Protein AF-A0A955SEJ4-F1 (afdb_monomer)

Mean predicted aligned error: 10.89 Å

Radius of gyration: 23.36 Å; Cα contacts (8 Å, |Δi|>4): 113; chains: 1; bounding box: 86×44×50 Å

Secondary structure (DSSP, 8-state):
-------------S-TTHHHHHHHHHHHHHHHHHHHHHHHHHTTSPPPP--PPPPSSPP----GGGTT------SSEEEETTTTEEEETTEEHHHHHHH--HHHHHHHHHHSSPPPHHHHHHHHHHHHHHSSPPHHHHHHHHTS-TTSS-HHHHHHHHHHHHHHH-TTTT--SHHHHHHHHHHHHHH-

Solvent-accessible surface area (backbone atoms only — not comparable to full-atom values): 11799 Å² total; per-residue (Å²): 140,89,88,81,89,89,90,85,80,88,81,83,70,95,61,77,68,64,62,56,50,56,51,51,53,54,51,46,52,53,51,52,55,50,49,56,52,36,44,71,75,25,76,88,64,83,83,81,69,84,79,69,86,84,72,83,84,75,92,64,71,67,50,82,93,55,38,67,51,86,86,77,90,74,78,55,57,50,76,37,80,80,47,63,44,47,28,47,65,86,40,49,52,67,57,44,64,73,76,46,52,71,68,48,51,52,44,25,66,77,71,66,43,79,64,52,73,69,56,44,53,54,49,50,53,52,33,62,65,39,40,61,74,50,73,67,58,48,52,59,48,64,71,46,80,63,89,76,64,57,69,68,59,43,50,53,51,41,54,52,53,53,50,73,69,41,91,57,69,87,46,85,48,71,68,46,47,53,49,51,52,48,40,49,68,30,58,108

pLDDT: mean 80.85, std 18.74, range [22.7, 96.31]

Nearest PDB structures (foldseek):
  1a59-assembly1_A-2  TM=9.269E-01  e=4.067E-07  Antarctic bacterium DS2-3R
  8bp7-assembly1_B  TM=9.078E-01  e=4.067E-07  Synechococcus elongatus PCC 7942 = FACHB-805
  8bp7-assembly1_A  TM=8.861E-01  e=9.081E-07  Synechococcus elongatus PCC 7942 = F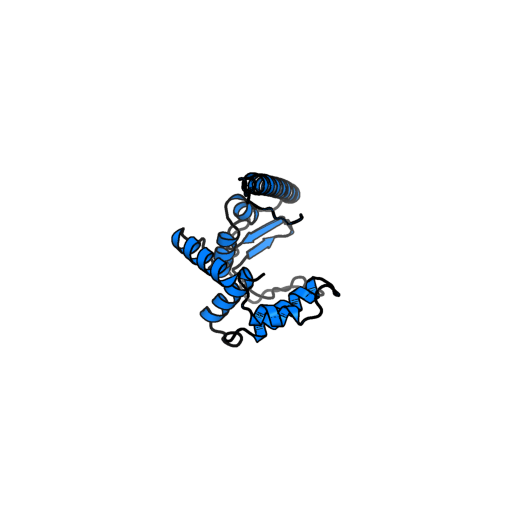ACHB-805
  8bp7-assembly1_F  TM=9.007E-01  e=1.281E-06  Synechococcus elongatus PCC 7942 = FACHB-805
  4tvm-assembly1_A-2  TM=8.548E-01  e=7.166E-06  Mycobacterium tuberculosis H37Rv

Sequence (188 aa):
MRCKLPSSSFECHFISEWEGQAMTDQIKELIKAAKERAVKETDSEPEPALTSAVDWPVDCKVGLGLEGAVACETTIGYVNGSKGWLIYRGLDCFELSEFSTFEETSYLLIFGKLPTQKELDEFKAKLAKYRVLTQEEWDAVNALPLGKGHPMSDLRSAVSVLGLLDPTSEDTSVEAETEVAIKLIAKL

Foldseek 3Di:
DDDDDDDDDDDPDDDPPPVVVVVLVVVLVVLVVVLVVLQVQQVPDDDDDPDDDDDPDDDFDADPPRVGHDDDDDQQWDDDPSRRFIGGLNHTPSCCSVPHDPLQSVCCRLVVDGDDPVRSVVLVVLLVVLQDDDPVLVVQLVVDPPPPDDNVVSVVVSVVSVLVVDPLNPPPDSVSVSSVVSSVVSND

Structure (mmCIF, N/CA/C/O backbone):
data_AF-A0A955SEJ4-F1
#
_entry.id   AF-A0A955SEJ4-F1
#
loop_
_atom_site.group_PDB
_atom_site.id
_atom_site.type_symbol
_atom_site.label_atom_id
_atom_site.label_alt_id
_atom_site.label_comp_id
_atom_site.label_asym_id
_atom_site.label_entity_id
_atom_site.label_seq_id
_atom_site.pdbx_PDB_ins_code
_atom_site.Cartn_x
_atom_site.Cartn_y
_atom_site.Cartn_z
_atom_site.occupancy
_atom_site.B_iso_or_equiv
_atom_site.auth_seq_id
_atom_site.auth_comp_id
_atom_site.auth_asym_id
_atom_site.auth_atom_id
_atom_site.pdbx_PDB_model_num
ATOM 1 N N . MET A 1 1 ? -55.471 29.764 18.004 1.00 33.22 1 MET A N 1
ATOM 2 C CA . MET A 1 1 ? -54.653 28.772 18.736 1.00 33.22 1 MET A CA 1
ATOM 3 C C . MET A 1 1 ? -53.558 28.260 17.808 1.00 33.22 1 MET A C 1
ATOM 5 O O . MET A 1 1 ? -53.846 27.968 16.658 1.00 33.22 1 MET A O 1
ATOM 9 N N . ARG A 1 2 ? -52.311 28.269 18.292 1.00 31.61 2 ARG A N 1
ATOM 10 C CA . ARG A 1 2 ? -51.076 27.760 17.663 1.00 31.61 2 ARG A CA 1
ATOM 11 C C . ARG A 1 2 ? -50.942 26.245 17.859 1.00 31.61 2 ARG A C 1
ATOM 13 O O . ARG A 1 2 ? -51.337 25.779 18.921 1.00 31.61 2 ARG A O 1
ATOM 20 N N . CYS A 1 3 ? -50.254 25.580 16.920 1.00 22.70 3 CYS A N 1
ATOM 21 C CA . CYS A 1 3 ? -49.089 24.663 17.075 1.00 22.70 3 CYS A CA 1
ATOM 22 C C . CYS A 1 3 ? -49.045 23.666 15.895 1.00 22.70 3 CYS A C 1
ATOM 24 O O . CYS A 1 3 ? -50.110 23.251 15.466 1.00 22.70 3 CYS A O 1
ATOM 26 N N . LYS A 1 4 ? -47.932 23.117 15.381 1.00 29.61 4 LYS A N 1
ATOM 27 C CA . LYS A 1 4 ? -46.504 23.454 15.140 1.00 29.61 4 LYS A CA 1
ATOM 28 C C . LYS A 1 4 ? -45.938 22.222 14.351 1.00 29.61 4 LYS A C 1
ATOM 30 O O . LYS A 1 4 ? -46.411 21.120 14.589 1.00 29.61 4 LYS A O 1
ATOM 35 N N . LEU A 1 5 ? -45.003 22.459 13.418 1.00 33.56 5 LEU A N 1
ATOM 36 C CA . LEU A 1 5 ? -44.268 21.610 12.418 1.00 33.56 5 LEU A CA 1
ATOM 37 C C . LEU A 1 5 ? -43.568 20.306 12.952 1.00 33.56 5 LEU A C 1
ATOM 39 O O . LEU A 1 5 ? -43.582 20.174 14.175 1.00 33.56 5 LEU A O 1
ATOM 43 N N . PRO A 1 6 ? -42.879 19.409 12.158 1.00 37.81 6 PRO A N 1
ATOM 44 C CA . PRO A 1 6 ? -42.184 19.664 10.870 1.00 37.81 6 PRO A CA 1
ATOM 45 C C . PRO A 1 6 ? -42.058 18.550 9.782 1.00 37.81 6 PRO A C 1
ATOM 47 O O . PRO A 1 6 ? -42.467 17.404 9.916 1.00 37.81 6 PRO A O 1
ATOM 50 N N . SER A 1 7 ? -41.429 19.000 8.691 1.00 41.78 7 SER A N 1
ATOM 51 C CA . SER A 1 7 ? -40.909 18.390 7.461 1.00 41.78 7 SER A CA 1
ATOM 52 C C . SER A 1 7 ? -39.855 17.278 7.600 1.00 41.78 7 SER A C 1
ATOM 54 O O . SER A 1 7 ? -38.877 17.451 8.325 1.00 41.78 7 SER A O 1
ATOM 56 N N . SER A 1 8 ? -39.970 16.222 6.789 1.00 30.91 8 SER A N 1
ATOM 57 C CA . SER A 1 8 ? -38.937 15.706 5.859 1.00 30.91 8 SER A CA 1
ATOM 58 C C . SER A 1 8 ? -39.320 14.293 5.400 1.00 30.91 8 SER A C 1
ATOM 60 O O . SER A 1 8 ? -39.512 13.385 6.203 1.00 30.91 8 SER A O 1
ATOM 62 N N . SER A 1 9 ? -39.462 14.102 4.092 1.00 29.47 9 SER A N 1
ATOM 63 C CA . SER A 1 9 ? -39.593 12.783 3.474 1.00 29.47 9 SER A CA 1
ATOM 64 C C . SER A 1 9 ? -38.591 12.755 2.338 1.00 29.47 9 SER A C 1
ATOM 66 O O . SER A 1 9 ? -38.741 13.453 1.344 1.00 29.47 9 SER A O 1
ATOM 68 N N . PHE A 1 10 ? -37.517 12.030 2.611 1.00 28.36 10 PHE A N 1
ATOM 69 C CA . PHE A 1 10 ? -36.363 11.756 1.779 1.00 28.36 10 PHE A CA 1
ATOM 70 C C . PHE A 1 10 ? -36.729 11.470 0.316 1.00 28.36 10 PHE A C 1
ATOM 72 O O 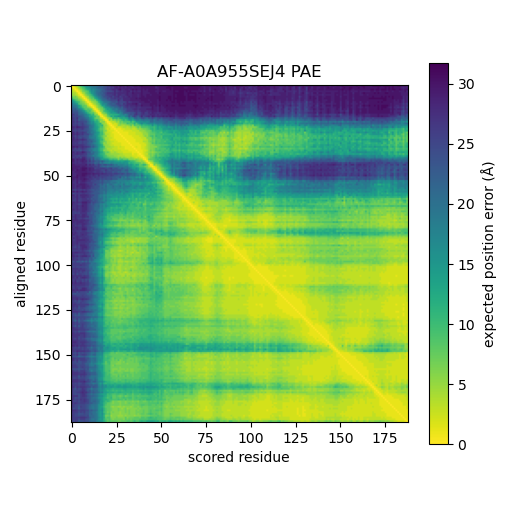. PHE A 1 10 ? -37.199 10.385 -0.015 1.00 28.36 10 PHE A O 1
ATOM 79 N N . GLU A 1 11 ? -36.414 12.413 -0.567 1.00 26.25 11 GLU A N 1
ATOM 80 C CA . GLU A 1 11 ? -36.092 12.115 -1.958 1.00 26.25 11 GLU A CA 1
ATOM 81 C C . GLU A 1 11 ? -34.578 11.874 -2.047 1.00 26.25 11 GLU A C 1
ATOM 83 O O . GLU A 1 11 ? -33.804 12.799 -2.261 1.00 26.25 11 GLU A O 1
ATOM 88 N N . CYS A 1 12 ? -34.135 10.624 -1.879 1.00 23.44 12 CYS A N 1
ATOM 89 C CA . CYS A 1 12 ? -32.851 10.184 -2.435 1.00 23.44 12 CYS A CA 1
ATOM 90 C C . CYS A 1 12 ? -33.115 9.680 -3.858 1.00 23.44 12 CYS A C 1
ATOM 92 O O . CYS A 1 12 ? -33.244 8.484 -4.109 1.00 23.44 12 CYS A O 1
ATOM 94 N N . HIS A 1 13 ? -33.269 10.623 -4.786 1.00 25.77 13 HIS A N 1
ATOM 95 C CA . HIS A 1 13 ? -33.232 10.357 -6.219 1.00 25.77 13 HIS A CA 1
ATOM 96 C C . HIS A 1 13 ? -31.776 10.077 -6.634 1.00 25.77 13 HIS A C 1
ATOM 98 O O . HIS A 1 13 ? -30.943 10.974 -6.611 1.00 25.77 13 HIS A O 1
ATOM 104 N N . PHE A 1 14 ? -31.465 8.821 -6.960 1.00 33.94 14 PHE A N 1
ATOM 105 C CA . PHE A 1 14 ? -30.969 8.399 -8.283 1.00 33.94 14 PHE A CA 1
ATOM 106 C C . PHE A 1 14 ? -30.059 9.376 -9.084 1.00 33.94 14 PHE A C 1
ATOM 108 O O . PHE A 1 14 ? -30.277 9.573 -10.276 1.00 33.94 14 PHE A O 1
ATOM 115 N N . ILE A 1 15 ? -29.043 10.000 -8.467 1.00 32.16 15 ILE A N 1
ATOM 116 C CA . ILE A 1 15 ? -28.099 10.921 -9.153 1.00 32.16 15 ILE A CA 1
ATOM 117 C C . ILE A 1 15 ? -26.610 10.524 -8.976 1.00 32.16 15 ILE A C 1
ATOM 119 O O . ILE A 1 15 ? -25.740 11.101 -9.615 1.00 32.16 15 ILE A O 1
ATOM 123 N N . SER A 1 16 ? -26.259 9.486 -8.209 1.00 39.50 16 SER A N 1
ATOM 124 C CA . SER A 1 16 ? -24.846 9.224 -7.854 1.00 39.50 16 SER A CA 1
ATOM 125 C C . SER A 1 16 ? -24.030 8.325 -8.802 1.00 39.50 16 SER A C 1
ATOM 127 O O . SER A 1 16 ? -22.834 8.173 -8.577 1.00 39.50 16 SER A O 1
ATOM 129 N N . GLU A 1 17 ? -24.611 7.720 -9.844 1.00 42.16 17 GLU A N 1
ATOM 130 C CA . GLU A 1 17 ? -23.855 6.834 -10.761 1.00 42.16 17 GLU A CA 1
ATOM 131 C C . GLU A 1 17 ? -23.271 7.563 -11.987 1.00 42.16 17 GLU A C 1
ATOM 133 O O . GLU A 1 17 ? -22.246 7.147 -12.521 1.00 42.16 17 GLU A O 1
ATOM 138 N N . TRP A 1 18 ? -23.860 8.686 -12.413 1.00 38.19 18 TRP A N 1
ATOM 139 C CA . TRP A 1 18 ? -23.449 9.380 -13.645 1.00 38.19 18 TRP A CA 1
ATOM 140 C C . TRP A 1 18 ? -22.266 10.343 -13.451 1.00 38.19 18 TRP A C 1
ATOM 142 O O . TRP A 1 18 ? -21.450 10.490 -14.359 1.00 38.19 18 TRP A O 1
ATOM 152 N N . GLU A 1 19 ? -22.116 10.955 -12.271 1.00 52.34 19 GLU A N 1
ATOM 153 C CA . GLU A 1 19 ? -20.968 11.830 -11.967 1.00 52.34 19 GLU A CA 1
ATOM 154 C C . GLU A 1 19 ? -19.676 11.027 -11.739 1.00 52.34 19 GLU A C 1
ATOM 156 O O . GLU A 1 19 ? -18.601 11.446 -12.170 1.00 52.34 19 GLU A O 1
ATOM 161 N N . GLY A 1 20 ? -19.779 9.833 -11.141 1.00 57.50 20 GLY A N 1
ATOM 162 C CA . GLY A 1 20 ? -18.636 8.947 -10.902 1.00 57.50 20 GLY A CA 1
ATOM 163 C C . GLY A 1 20 ? -18.066 8.337 -12.183 1.00 57.50 20 GLY A C 1
ATOM 164 O O . GLY A 1 20 ? -16.847 8.294 -12.357 1.00 57.50 20 GLY A O 1
ATOM 165 N N . GLN A 1 21 ? -18.929 7.921 -13.114 1.00 62.34 21 GLN A N 1
ATOM 166 C CA . GLN A 1 21 ? -18.493 7.329 -14.380 1.00 62.34 21 GLN A CA 1
ATOM 167 C C . GLN A 1 21 ? -17.827 8.373 -15.291 1.00 62.34 21 GLN A C 1
ATOM 169 O O . GLN A 1 21 ? -16.711 8.157 -15.754 1.00 62.34 21 GLN A O 1
ATOM 174 N N . ALA A 1 22 ? -18.445 9.550 -15.454 1.00 70.06 22 ALA A N 1
ATOM 175 C CA . ALA A 1 22 ? -17.898 10.624 -16.284 1.00 70.06 22 ALA A CA 1
ATOM 176 C C . ALA A 1 22 ? -16.549 11.156 -15.762 1.00 70.06 22 ALA A C 1
ATOM 178 O O . ALA A 1 22 ? -15.654 11.460 -16.551 1.00 70.06 22 ALA A O 1
ATOM 179 N N . MET A 1 23 ? -16.376 11.241 -14.438 1.00 76.12 23 MET A N 1
ATOM 180 C CA . MET A 1 23 ? -15.102 11.623 -13.823 1.00 76.12 23 MET A CA 1
ATOM 181 C C . MET A 1 23 ? -14.026 10.545 -14.022 1.00 76.12 23 MET A C 1
ATOM 183 O O . MET A 1 23 ? -12.873 10.870 -14.302 1.00 76.12 23 MET A O 1
ATOM 187 N N . THR A 1 24 ? -14.397 9.266 -13.930 1.00 79.06 24 THR A N 1
ATOM 188 C CA . THR A 1 24 ? -13.474 8.147 -14.178 1.00 79.06 24 THR A CA 1
ATOM 189 C C . THR A 1 24 ? -12.997 8.140 -15.631 1.00 79.06 24 THR A C 1
ATOM 191 O O . THR A 1 24 ? -11.804 7.980 -15.885 1.00 79.06 24 THR A O 1
ATOM 194 N N . ASP A 1 25 ? -13.895 8.399 -16.581 1.00 81.38 25 ASP A N 1
ATOM 195 C CA . ASP A 1 25 ? -13.563 8.468 -18.007 1.00 81.38 25 ASP A CA 1
ATOM 196 C C . ASP A 1 25 ? -12.626 9.651 -18.316 1.00 81.38 25 ASP A C 1
ATOM 198 O O . ASP A 1 25 ? -11.644 9.500 -19.042 1.00 81.38 25 ASP A O 1
ATOM 202 N N . GLN A 1 26 ? -12.855 10.816 -17.695 1.00 84.38 26 GLN A N 1
ATOM 203 C CA . GLN A 1 26 ? -11.950 11.970 -17.803 1.00 84.38 26 GLN A CA 1
ATOM 204 C C . GLN A 1 26 ? -10.546 11.669 -17.265 1.00 84.38 26 GLN A C 1
ATOM 206 O O . GLN A 1 26 ? -9.552 12.069 -17.871 1.00 84.38 26 GLN A O 1
ATOM 211 N N . ILE A 1 27 ? -10.451 10.957 -16.139 1.00 84.12 27 ILE A N 1
ATOM 212 C CA . ILE A 1 27 ? -9.166 10.545 -15.563 1.00 84.12 27 ILE A CA 1
ATOM 213 C C . ILE A 1 27 ? -8.444 9.586 -16.515 1.00 84.12 27 ILE A C 1
ATOM 215 O O . ILE A 1 27 ? -7.254 9.771 -16.767 1.00 84.12 27 ILE A O 1
ATOM 219 N N . LYS A 1 28 ? -9.151 8.614 -17.101 1.00 83.88 28 LYS A N 1
ATOM 220 C CA . LYS A 1 28 ? -8.562 7.671 -18.064 1.00 83.88 28 LYS A CA 1
ATOM 221 C C . LYS A 1 28 ? -8.015 8.373 -19.306 1.00 83.88 28 LYS A C 1
ATOM 223 O O . LYS A 1 28 ? -6.892 8.088 -19.716 1.00 83.88 28 LYS A O 1
ATOM 228 N N . GLU A 1 29 ? -8.743 9.341 -19.857 1.00 87.00 29 GLU A N 1
ATOM 229 C CA . GLU A 1 29 ? -8.265 10.129 -21.001 1.00 87.00 29 GLU A CA 1
ATOM 230 C C . GLU A 1 29 ? -7.021 10.965 -20.660 1.00 87.00 29 GLU A C 1
ATOM 232 O O . GLU A 1 29 ? -6.073 11.026 -21.446 1.00 87.00 29 GLU A O 1
ATOM 237 N N . LEU A 1 30 ? -6.965 11.558 -19.463 1.00 87.62 30 LEU A N 1
ATOM 238 C CA . LEU A 1 30 ? -5.767 12.266 -18.996 1.00 87.62 30 LEU A CA 1
ATOM 239 C C . LEU A 1 30 ? -4.564 11.329 -18.860 1.00 87.62 30 LEU A C 1
ATOM 241 O O . LEU A 1 30 ? -3.452 11.694 -19.246 1.00 87.62 30 LEU A O 1
ATOM 245 N N . ILE A 1 31 ? -4.781 10.122 -18.338 1.00 85.19 31 ILE A N 1
ATOM 246 C CA . ILE A 1 31 ? -3.729 9.116 -18.188 1.00 85.19 31 ILE A CA 1
ATOM 247 C C . ILE A 1 31 ? -3.221 8.658 -19.559 1.00 85.19 31 ILE A C 1
ATOM 249 O O . ILE A 1 31 ? -2.011 8.583 -19.774 1.00 85.19 31 ILE A O 1
ATOM 253 N N . LYS A 1 32 ? -4.121 8.437 -20.520 1.00 84.38 32 LYS A N 1
ATOM 254 C CA . LYS A 1 32 ? -3.760 8.093 -21.898 1.00 84.38 32 LYS A CA 1
ATOM 255 C C . LYS A 1 32 ? -2.943 9.198 -22.569 1.00 84.38 32 LYS A C 1
ATOM 257 O O . LYS A 1 32 ? -1.895 8.920 -23.149 1.00 84.38 32 LYS A O 1
ATOM 262 N N . ALA A 1 33 ? -3.357 10.457 -22.429 1.00 86.38 33 ALA A N 1
ATOM 263 C CA . ALA A 1 33 ? -2.603 11.597 -22.947 1.00 86.38 33 ALA A CA 1
ATOM 264 C C . ALA A 1 33 ? -1.209 11.718 -22.299 1.00 86.38 33 ALA A C 1
ATOM 266 O O . ALA A 1 33 ? -0.229 12.046 -22.975 1.00 86.38 33 ALA A O 1
ATOM 267 N N . ALA A 1 34 ? -1.098 11.425 -20.999 1.00 83.88 34 ALA A N 1
ATOM 268 C CA . ALA A 1 34 ? 0.181 11.379 -20.297 1.00 83.88 34 ALA A CA 1
ATOM 269 C C . ALA A 1 34 ? 1.080 10.242 -20.814 1.00 83.88 34 ALA A C 1
ATOM 271 O O . ALA A 1 34 ? 2.266 10.482 -21.049 1.00 83.88 34 ALA A O 1
ATOM 272 N N . LYS A 1 35 ? 0.516 9.052 -21.073 1.00 81.62 35 LYS A N 1
ATOM 273 C CA . LYS A 1 35 ? 1.228 7.923 -21.693 1.00 81.62 35 LYS A CA 1
ATOM 274 C C . LYS A 1 35 ? 1.801 8.308 -23.052 1.00 81.62 35 LYS A C 1
ATOM 276 O O . LYS A 1 35 ? 2.983 8.107 -23.306 1.00 81.62 35 LYS A O 1
ATOM 281 N N . GLU A 1 36 ? 0.983 8.903 -23.917 1.00 82.81 36 GLU A N 1
ATOM 282 C CA . GLU A 1 36 ? 1.410 9.311 -25.260 1.00 82.81 36 GLU A CA 1
ATOM 283 C C . GLU A 1 36 ? 2.535 10.351 -25.231 1.00 82.81 36 GLU A C 1
ATOM 285 O O . GLU A 1 36 ? 3.432 10.310 -26.074 1.00 82.81 36 GLU A O 1
ATOM 290 N N . ARG A 1 37 ? 2.505 11.286 -24.272 1.00 84.12 37 ARG A N 1
ATOM 291 C CA . ARG A 1 37 ? 3.608 12.234 -24.064 1.00 84.12 37 ARG A CA 1
ATOM 292 C C . ARG A 1 37 ? 4.877 11.505 -23.620 1.00 84.12 37 ARG A C 1
ATOM 294 O O . ARG A 1 37 ? 5.920 11.736 -24.220 1.00 84.12 37 ARG A O 1
ATOM 301 N N . ALA A 1 38 ? 4.772 10.624 -22.625 1.00 76.81 38 ALA A N 1
ATOM 302 C CA . ALA A 1 38 ? 5.912 9.878 -22.103 1.00 76.81 38 ALA A CA 1
ATOM 303 C C . ALA A 1 38 ? 6.583 9.029 -23.192 1.00 76.81 38 ALA A C 1
ATOM 305 O O . ALA A 1 38 ? 7.792 9.091 -23.338 1.00 76.81 38 ALA A O 1
ATOM 306 N N . VAL A 1 39 ? 5.813 8.313 -24.018 1.00 73.62 39 VAL A N 1
ATOM 307 C CA . VAL A 1 39 ? 6.366 7.488 -25.111 1.00 73.62 39 VAL A CA 1
ATOM 308 C C . VAL A 1 39 ? 7.052 8.343 -26.183 1.00 73.62 39 VAL A C 1
ATOM 310 O O . VAL A 1 39 ? 8.149 8.017 -26.627 1.00 73.62 39 VAL A O 1
ATOM 313 N N . LYS A 1 40 ? 6.456 9.481 -26.573 1.00 77.88 40 LYS A N 1
ATOM 314 C CA . LYS A 1 40 ? 7.064 10.395 -27.561 1.00 77.88 40 LYS A CA 1
ATOM 315 C C . LYS A 1 40 ? 8.418 10.940 -27.119 1.00 77.88 40 LYS A C 1
ATOM 317 O O . LYS A 1 40 ? 9.262 11.224 -27.964 1.00 77.88 40 LYS A O 1
ATOM 322 N N . GLU A 1 41 ? 8.603 11.133 -25.820 1.00 79.25 41 GLU A N 1
ATOM 323 C CA . GLU A 1 41 ? 9.854 11.640 -25.259 1.00 79.25 41 GLU A CA 1
ATOM 324 C C . GLU A 1 41 ? 10.951 10.560 -25.214 1.00 79.25 41 GLU A C 1
ATOM 326 O O . GLU A 1 41 ? 12.121 10.908 -25.069 1.00 79.25 41 GLU A O 1
ATOM 331 N N . THR A 1 42 ? 10.606 9.274 -25.375 1.00 69.25 42 THR A N 1
ATOM 332 C CA . THR A 1 42 ? 11.487 8.161 -24.981 1.00 69.25 42 THR A CA 1
ATOM 333 C C . THR A 1 42 ? 11.668 7.031 -26.004 1.00 69.25 42 THR A C 1
ATOM 335 O O . THR A 1 42 ? 12.419 6.082 -25.760 1.00 69.25 42 THR A O 1
ATOM 338 N N . ASP A 1 43 ? 11.061 7.167 -27.184 1.00 62.50 43 ASP A N 1
ATOM 339 C CA . ASP A 1 43 ? 10.996 6.184 -28.284 1.00 62.50 43 ASP A CA 1
ATOM 340 C C . ASP A 1 43 ? 12.363 5.697 -28.835 1.00 62.50 43 ASP A C 1
ATOM 342 O O . ASP A 1 43 ? 12.431 4.754 -29.622 1.00 62.50 43 ASP A O 1
ATOM 346 N N . SER A 1 44 ? 13.481 6.325 -28.456 1.00 62.56 44 SER A N 1
ATOM 347 C CA . SER A 1 44 ? 14.818 6.030 -28.997 1.00 62.56 44 SER A CA 1
ATOM 348 C C . SER A 1 44 ? 15.601 4.920 -28.279 1.00 62.56 44 SER A C 1
ATOM 350 O O . SER A 1 44 ? 16.699 4.583 -28.722 1.00 62.56 44 SER A O 1
ATOM 352 N N . GLU A 1 45 ? 15.098 4.357 -27.179 1.00 56.53 45 GLU A N 1
ATOM 353 C CA . GLU A 1 45 ? 15.839 3.383 -26.358 1.00 56.53 45 GLU A CA 1
ATOM 354 C C . GLU A 1 45 ? 15.254 1.946 -26.432 1.00 56.53 45 GLU A C 1
ATOM 356 O O . GLU A 1 45 ? 14.037 1.775 -26.508 1.00 56.53 45 GLU A O 1
ATOM 361 N N . PRO A 1 46 ? 16.078 0.876 -26.366 1.00 57.75 46 PRO A N 1
ATOM 362 C CA . PRO A 1 46 ? 15.669 -0.515 -26.642 1.00 57.75 46 PRO A CA 1
ATOM 363 C C . PRO A 1 46 ? 14.796 -1.161 -25.551 1.00 57.75 46 PRO A C 1
ATOM 365 O O . PRO A 1 46 ? 14.983 -0.889 -24.365 1.00 57.75 46 PRO A O 1
ATOM 368 N N . GLU A 1 47 ? 13.834 -2.010 -25.940 1.00 56.03 47 GLU A N 1
ATOM 369 C CA . GLU A 1 47 ? 12.884 -2.701 -2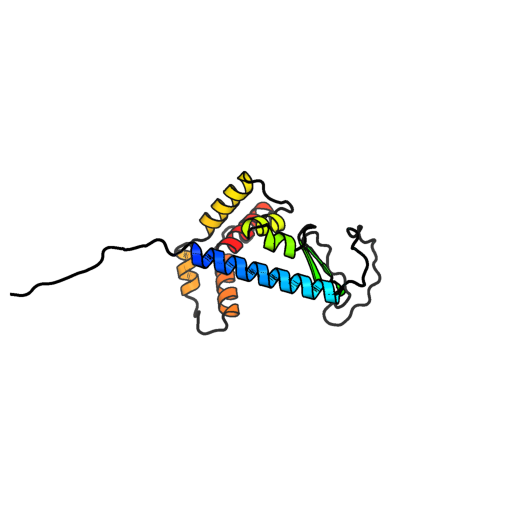5.044 1.00 56.03 47 GLU A CA 1
ATOM 370 C C . GLU A 1 47 ? 13.557 -3.443 -23.875 1.00 56.03 47 GLU A C 1
ATOM 372 O O . GLU A 1 47 ? 14.659 -3.977 -24.025 1.00 56.03 47 GLU A O 1
ATOM 377 N N . PRO A 1 48 ? 12.922 -3.475 -22.690 1.00 57.25 48 PRO A N 1
ATOM 378 C CA . PRO A 1 48 ? 13.547 -4.017 -21.506 1.00 57.25 48 PRO A CA 1
ATOM 379 C C . PRO A 1 48 ? 13.450 -5.542 -21.566 1.00 57.25 48 PRO A C 1
ATOM 381 O O . PRO A 1 48 ? 12.363 -6.118 -21.606 1.00 57.25 48 PRO A O 1
ATOM 384 N N . ALA A 1 49 ? 14.587 -6.225 -21.511 1.00 52.62 49 ALA A N 1
ATOM 385 C CA . ALA A 1 49 ? 14.568 -7.605 -21.055 1.00 52.62 49 ALA A CA 1
ATOM 386 C C . ALA A 1 49 ? 14.182 -7.607 -19.566 1.00 52.62 49 ALA A C 1
ATOM 388 O O . ALA A 1 49 ? 14.624 -6.733 -18.817 1.00 52.62 49 ALA A O 1
ATOM 389 N N . LEU A 1 50 ? 13.391 -8.592 -19.127 1.00 53.44 50 LEU A N 1
ATOM 390 C CA . LEU A 1 50 ? 13.280 -8.926 -17.705 1.00 53.44 50 LEU A CA 1
ATOM 391 C C . LEU A 1 50 ? 14.705 -9.024 -17.150 1.00 53.44 50 LEU A C 1
ATOM 393 O O . LEU A 1 50 ? 15.490 -9.853 -17.614 1.00 53.44 50 LEU A O 1
ATOM 397 N N . THR A 1 51 ? 15.058 -8.120 -16.236 1.00 55.41 51 THR A N 1
ATOM 398 C CA . THR A 1 51 ? 16.417 -8.014 -15.707 1.00 55.41 51 THR A CA 1
ATOM 399 C C . THR A 1 51 ? 16.784 -9.341 -15.061 1.00 55.41 51 THR A C 1
ATOM 401 O O . THR A 1 51 ? 16.144 -9.769 -14.100 1.00 55.41 51 THR A O 1
ATOM 404 N N . SER A 1 52 ? 17.788 -10.012 -15.622 1.00 58.91 52 SER A N 1
ATOM 405 C CA . SER A 1 52 ? 18.408 -11.177 -15.002 1.00 58.91 52 SER A CA 1
ATOM 406 C C . SER A 1 52 ? 18.912 -10.821 -13.604 1.00 58.91 52 SER A C 1
ATOM 408 O O . SER A 1 52 ? 19.171 -9.650 -13.318 1.00 58.91 52 SER A O 1
ATOM 410 N N . ALA A 1 53 ? 19.083 -11.833 -12.751 1.00 65.00 53 ALA A N 1
ATOM 411 C CA . ALA A 1 53 ? 19.704 -11.655 -11.443 1.00 65.00 53 ALA A CA 1
ATOM 412 C C . ALA A 1 53 ? 21.030 -10.885 -11.579 1.00 65.00 53 ALA A C 1
ATOM 414 O O . ALA A 1 53 ? 21.825 -11.157 -12.483 1.00 65.00 53 ALA A O 1
ATOM 415 N N . VAL A 1 54 ? 21.223 -9.898 -10.707 1.00 68.94 54 VAL A N 1
ATOM 416 C CA . VAL A 1 54 ? 22.443 -9.094 -10.653 1.00 68.94 54 VAL A CA 1
ATOM 417 C C . VAL A 1 54 ? 23.558 -9.967 -10.077 1.00 68.94 54 VAL A C 1
ATOM 419 O O . VAL A 1 54 ? 23.376 -10.589 -9.033 1.00 68.94 54 VAL A O 1
ATOM 422 N N . ASP A 1 55 ? 24.698 -10.041 -10.767 1.00 73.44 55 ASP A N 1
ATOM 423 C CA . ASP A 1 55 ? 25.862 -10.781 -10.276 1.00 73.44 55 ASP A CA 1
ATOM 424 C C . ASP A 1 55 ? 26.692 -9.881 -9.352 1.00 73.44 55 ASP A C 1
ATOM 426 O O . ASP A 1 55 ? 27.068 -8.763 -9.718 1.00 73.44 55 ASP A O 1
ATOM 430 N N . TRP A 1 56 ? 26.935 -10.351 -8.131 1.00 74.12 56 TRP A N 1
ATOM 431 C CA . TRP A 1 56 ? 27.627 -9.591 -7.093 1.00 74.12 56 TRP A CA 1
ATOM 432 C C . TRP A 1 56 ? 29.110 -9.990 -7.049 1.00 74.12 56 TRP A C 1
ATOM 434 O O . TRP A 1 56 ? 29.413 -11.185 -7.041 1.00 74.12 56 TRP A O 1
ATOM 444 N N . PRO A 1 57 ? 30.059 -9.037 -6.935 1.00 81.00 57 PRO A N 1
ATOM 445 C CA . PRO A 1 57 ? 29.882 -7.618 -6.603 1.00 81.00 57 PRO A CA 1
ATOM 446 C C . PRO A 1 57 ? 29.656 -6.694 -7.815 1.00 81.00 57 PRO A C 1
ATOM 448 O O . PRO A 1 57 ? 30.318 -6.824 -8.841 1.00 81.00 57 PRO A O 1
ATOM 451 N N . VAL A 1 58 ? 28.786 -5.690 -7.647 1.00 76.94 58 VAL A N 1
ATOM 452 C CA . VAL A 1 58 ? 28.530 -4.641 -8.649 1.00 76.94 58 VAL A CA 1
ATOM 453 C C . VAL A 1 58 ? 29.443 -3.440 -8.402 1.00 76.94 58 VAL A C 1
ATOM 455 O O . VAL A 1 58 ? 29.467 -2.898 -7.296 1.00 76.94 58 VAL A O 1
ATOM 458 N N . ASP A 1 59 ? 30.160 -2.988 -9.431 1.00 80.19 59 ASP A N 1
ATOM 459 C CA . ASP A 1 59 ? 30.894 -1.720 -9.381 1.00 80.19 59 ASP A CA 1
ATOM 460 C C . ASP A 1 59 ? 29.924 -0.555 -9.633 1.00 80.19 59 ASP A C 1
ATOM 462 O O . ASP A 1 59 ? 29.313 -0.462 -10.699 1.00 80.19 59 ASP A O 1
ATOM 466 N N . CYS A 1 60 ? 29.738 0.321 -8.642 1.00 77.75 60 CYS A N 1
ATOM 467 C CA . CYS A 1 60 ? 28.866 1.489 -8.763 1.00 77.75 60 CYS A CA 1
ATOM 468 C C . CYS A 1 60 ? 29.527 2.747 -8.186 1.00 77.75 60 CYS A C 1
ATOM 470 O O . CYS A 1 60 ? 30.155 2.732 -7.125 1.00 77.75 60 CYS A O 1
ATOM 472 N N . LYS A 1 61 ? 29.380 3.870 -8.896 1.00 83.88 61 LYS A N 1
ATOM 473 C CA . LYS A 1 61 ? 29.863 5.177 -8.443 1.00 83.88 61 LYS A CA 1
ATOM 474 C C . LYS A 1 61 ? 28.755 5.870 -7.656 1.00 83.88 61 LYS A C 1
ATOM 476 O O . LYS A 1 61 ? 27.779 6.318 -8.247 1.00 83.88 61 LYS A O 1
ATOM 481 N N . VAL A 1 62 ? 28.935 5.980 -6.343 1.00 87.56 62 VAL A N 1
ATOM 482 C CA . VAL A 1 62 ? 27.929 6.553 -5.438 1.00 87.56 62 VAL A CA 1
ATOM 483 C C . VAL A 1 62 ? 28.105 8.068 -5.291 1.00 87.56 62 VAL A C 1
ATOM 485 O O . VAL A 1 62 ? 29.182 8.545 -4.926 1.00 87.56 62 VAL A O 1
ATOM 488 N N . GLY A 1 63 ? 27.043 8.821 -5.581 1.00 89.12 63 GLY A N 1
ATOM 489 C CA . GLY A 1 63 ? 26.925 10.266 -5.373 1.00 89.12 63 GLY A CA 1
ATOM 490 C C . GLY A 1 63 ? 26.253 10.645 -4.045 1.00 89.12 63 GLY A C 1
ATOM 491 O O . GLY A 1 63 ? 26.011 9.809 -3.171 1.00 89.12 63 GLY A O 1
ATOM 492 N N . LEU A 1 64 ? 25.946 11.935 -3.871 1.00 90.75 64 LEU A N 1
ATOM 493 C CA . LEU A 1 64 ? 25.233 12.429 -2.687 1.00 90.75 64 LEU A CA 1
ATOM 494 C C . LEU A 1 64 ? 23.802 11.871 -2.662 1.00 90.75 64 LEU A C 1
ATOM 496 O O . LEU A 1 64 ? 23.124 11.850 -3.681 1.00 90.75 64 LEU A O 1
ATOM 500 N N . GLY A 1 65 ? 23.331 11.428 -1.494 1.00 89.19 65 GLY A N 1
ATOM 501 C CA . GLY A 1 65 ? 21.965 10.907 -1.354 1.00 89.19 65 GLY A CA 1
ATOM 502 C C . GLY A 1 65 ? 21.729 9.532 -1.993 1.00 89.19 65 GLY A C 1
ATOM 503 O O . GLY A 1 65 ? 20.601 9.253 -2.378 1.00 89.19 65 GLY A O 1
ATOM 504 N N . LEU A 1 66 ? 22.763 8.682 -2.086 1.00 89.12 66 LEU A N 1
ATOM 505 C CA . LEU A 1 66 ? 22.709 7.342 -2.705 1.00 89.12 66 LEU A CA 1
ATOM 506 C C . LEU A 1 66 ? 22.468 7.353 -4.223 1.00 89.12 66 LEU A C 1
ATOM 508 O O . LEU A 1 66 ? 22.063 6.343 -4.797 1.00 89.12 66 LEU A O 1
ATOM 512 N N . GLU A 1 67 ? 22.763 8.464 -4.897 1.00 85.19 67 GLU A N 1
ATOM 513 C CA . GLU A 1 67 ? 22.719 8.525 -6.357 1.00 85.19 67 GLU A CA 1
ATOM 514 C C . GLU A 1 67 ? 23.653 7.464 -6.966 1.00 85.19 67 GLU A C 1
ATOM 516 O O . GLU A 1 67 ? 24.841 7.416 -6.648 1.00 85.19 67 GLU A O 1
ATOM 521 N N . GLY A 1 68 ? 23.109 6.584 -7.809 1.00 80.75 68 GLY A N 1
ATOM 522 C CA . GLY A 1 68 ? 23.855 5.494 -8.445 1.00 80.75 68 GLY A CA 1
ATOM 523 C C . GLY A 1 68 ? 24.139 4.275 -7.557 1.00 80.75 68 GLY A C 1
ATOM 524 O O . GLY A 1 68 ? 24.705 3.304 -8.055 1.00 80.75 68 GLY A O 1
ATOM 525 N N . ALA A 1 69 ? 23.744 4.282 -6.278 1.00 86.06 69 ALA A N 1
ATOM 526 C CA . ALA A 1 69 ? 23.902 3.128 -5.392 1.00 86.06 69 ALA A CA 1
ATOM 527 C C . ALA A 1 69 ? 22.738 2.135 -5.539 1.00 86.06 69 ALA A C 1
ATOM 529 O O . ALA A 1 69 ? 21.568 2.515 -5.495 1.00 86.06 69 ALA A O 1
ATOM 530 N N . VAL A 1 70 ? 23.057 0.842 -5.629 1.00 84.19 70 VAL A N 1
ATOM 531 C CA . VAL A 1 70 ? 22.064 -0.238 -5.534 1.00 84.19 70 VAL A CA 1
ATOM 532 C C . VAL A 1 70 ? 21.846 -0.567 -4.055 1.00 84.19 70 VAL A C 1
ATOM 534 O O . VAL A 1 70 ? 22.726 -1.133 -3.412 1.00 84.19 70 VAL A O 1
ATOM 537 N N . ALA A 1 71 ? 20.693 -0.176 -3.500 1.00 85.44 71 ALA A N 1
ATOM 538 C CA . ALA A 1 71 ? 20.397 -0.333 -2.070 1.00 85.44 71 ALA A CA 1
ATOM 539 C C . ALA A 1 71 ? 19.748 -1.682 -1.715 1.00 85.44 71 ALA A C 1
ATOM 541 O O . ALA A 1 71 ? 20.042 -2.252 -0.668 1.00 85.44 71 ALA A O 1
ATOM 542 N N . CYS A 1 72 ? 18.843 -2.177 -2.562 1.00 84.19 72 CYS A N 1
ATOM 543 C CA . CYS A 1 72 ? 18.159 -3.452 -2.367 1.00 84.19 72 CYS A CA 1
ATOM 544 C C . CYS A 1 72 ? 17.674 -4.030 -3.699 1.00 84.19 72 CYS A C 1
ATOM 546 O O . CYS A 1 72 ? 17.526 -3.311 -4.689 1.00 84.19 72 CYS A O 1
ATOM 548 N N . GLU A 1 73 ? 17.397 -5.330 -3.696 1.00 84.56 73 GLU A N 1
ATOM 549 C CA . GLU A 1 73 ? 16.666 -6.004 -4.764 1.00 84.56 73 GLU A CA 1
ATOM 550 C C . GLU A 1 73 ? 15.164 -5.958 -4.451 1.00 84.56 73 GLU A C 1
ATOM 552 O O . GLU A 1 73 ? 14.747 -6.185 -3.314 1.00 84.56 73 GLU A O 1
ATOM 557 N N . THR A 1 74 ? 14.334 -5.660 -5.452 1.00 87.75 74 THR A N 1
ATOM 558 C CA . THR A 1 74 ? 12.873 -5.627 -5.307 1.00 87.75 74 THR A CA 1
ATOM 559 C C . THR A 1 74 ? 12.200 -6.361 -6.453 1.00 87.75 74 THR A C 1
ATOM 561 O O . THR A 1 74 ? 12.621 -6.285 -7.603 1.00 87.75 74 THR A O 1
ATOM 564 N N . THR A 1 75 ? 11.119 -7.063 -6.129 1.00 86.75 75 THR A N 1
ATOM 565 C CA . THR A 1 75 ? 10.257 -7.739 -7.105 1.00 86.75 75 THR A CA 1
ATOM 566 C C . THR A 1 75 ? 8.938 -6.998 -7.324 1.00 86.75 75 THR A C 1
ATOM 568 O O . THR A 1 75 ? 8.088 -7.487 -8.063 1.00 86.75 75 THR A O 1
ATOM 571 N N . ILE A 1 76 ? 8.728 -5.854 -6.659 1.00 89.81 76 ILE A N 1
ATOM 572 C CA . ILE A 1 76 ? 7.442 -5.140 -6.638 1.00 89.81 76 ILE A CA 1
ATOM 573 C C . ILE A 1 76 ? 7.254 -4.310 -7.903 1.00 89.81 76 ILE A C 1
ATOM 575 O O . ILE A 1 76 ? 6.186 -4.347 -8.513 1.00 89.81 76 ILE A O 1
ATOM 579 N N . GLY A 1 77 ? 8.282 -3.576 -8.316 1.00 88.38 77 GLY A N 1
ATOM 580 C CA . GLY A 1 77 ? 8.186 -2.743 -9.497 1.00 88.38 77 GLY A CA 1
ATOM 581 C C . GLY A 1 77 ? 9.530 -2.316 -10.050 1.00 88.38 77 GLY A C 1
ATOM 582 O O . GLY A 1 77 ? 10.560 -2.418 -9.388 1.00 88.38 77 GLY A O 1
ATOM 583 N N . TYR A 1 78 ? 9.484 -1.847 -11.287 1.00 86.75 78 TYR A N 1
ATOM 584 C CA . TYR A 1 78 ? 10.627 -1.373 -12.043 1.00 86.75 78 TYR A CA 1
ATOM 585 C C . TYR A 1 78 ? 10.320 0.019 -12.582 1.00 86.75 78 TYR A C 1
ATOM 587 O O . TYR A 1 78 ? 9.257 0.254 -13.159 1.00 86.75 78 TYR A O 1
ATOM 595 N N . VAL A 1 79 ? 11.256 0.942 -12.376 1.00 87.06 79 VAL A N 1
ATOM 596 C CA . VAL A 1 79 ? 11.145 2.326 -12.833 1.00 87.06 79 VAL A CA 1
ATOM 597 C C . VAL A 1 79 ? 12.270 2.591 -13.815 1.00 87.06 79 VAL A C 1
ATOM 599 O O . VAL A 1 79 ? 13.441 2.431 -13.476 1.00 87.06 79 VAL A O 1
ATOM 602 N N . ASN A 1 80 ? 11.920 3.038 -15.017 1.00 83.00 80 ASN A N 1
ATOM 603 C CA . ASN A 1 80 ? 12.879 3.559 -15.978 1.00 83.00 80 ASN A CA 1
ATOM 604 C C . ASN A 1 80 ? 12.527 5.017 -16.282 1.00 83.00 80 ASN A C 1
ATOM 606 O O . ASN A 1 80 ? 11.618 5.301 -17.061 1.00 83.00 80 ASN A O 1
ATOM 610 N N . GLY A 1 81 ? 13.258 5.934 -15.641 1.00 76.19 81 GLY A N 1
ATOM 611 C CA . GLY A 1 81 ? 13.054 7.375 -15.787 1.00 76.19 81 GLY A CA 1
ATOM 612 C C . GLY A 1 81 ? 13.363 7.890 -17.192 1.00 76.19 81 GLY A C 1
ATOM 613 O O . GLY A 1 81 ? 12.637 8.750 -17.678 1.00 76.19 81 GLY A O 1
ATOM 614 N N . SER A 1 82 ? 14.366 7.321 -17.872 1.00 75.00 82 SER A N 1
ATOM 615 C CA . SER A 1 82 ? 14.684 7.661 -19.267 1.00 75.00 82 SER A CA 1
ATOM 616 C C . SER A 1 82 ? 13.557 7.289 -20.217 1.00 75.00 82 SER A C 1
ATOM 618 O O . SER A 1 82 ? 13.397 7.940 -21.239 1.00 75.00 82 SER A O 1
ATOM 620 N N . LYS A 1 83 ? 12.774 6.259 -19.869 1.00 73.06 83 LYS A N 1
ATOM 621 C CA . LYS A 1 83 ? 11.654 5.767 -20.672 1.00 73.06 83 LYS A CA 1
ATOM 622 C C . LYS A 1 83 ? 10.270 6.212 -20.232 1.00 73.06 83 LYS A C 1
ATOM 624 O O . LYS A 1 83 ? 9.297 5.989 -20.950 1.00 73.06 83 LYS A O 1
ATOM 629 N N . GLY A 1 84 ? 10.174 6.852 -19.069 1.00 77.06 84 GLY A N 1
ATOM 630 C CA . GLY A 1 84 ? 8.891 7.145 -18.439 1.00 77.06 84 GLY A CA 1
ATOM 631 C C . GLY A 1 84 ? 8.103 5.874 -18.109 1.00 77.06 84 GLY A C 1
ATOM 632 O O . GLY A 1 84 ? 6.877 5.906 -18.080 1.00 77.06 84 GLY A O 1
ATOM 633 N N . TRP A 1 85 ? 8.789 4.745 -17.901 1.00 80.62 85 TRP A N 1
ATOM 634 C CA . TRP A 1 85 ? 8.146 3.469 -17.603 1.00 80.62 85 TRP A CA 1
ATOM 635 C C . TRP A 1 85 ? 8.071 3.235 -16.104 1.00 80.62 85 TRP A C 1
ATOM 637 O O . TRP A 1 85 ? 9.062 3.379 -15.383 1.00 80.62 85 TRP A O 1
ATOM 647 N N . LEU A 1 86 ? 6.893 2.808 -15.663 1.00 88.38 86 LEU A N 1
ATOM 648 C CA . LEU A 1 86 ? 6.621 2.364 -14.308 1.00 88.38 86 LEU A CA 1
ATOM 649 C C . LEU A 1 86 ? 5.868 1.039 -14.397 1.00 88.38 86 LEU A C 1
ATOM 651 O O . LEU A 1 86 ? 4.718 0.995 -14.817 1.00 88.38 86 LEU A O 1
ATOM 655 N N . ILE A 1 87 ? 6.543 -0.040 -14.021 1.00 88.44 87 ILE A N 1
ATOM 656 C CA . ILE A 1 87 ? 6.034 -1.404 -14.137 1.00 88.44 87 ILE A CA 1
ATOM 657 C C . ILE A 1 87 ? 5.788 -1.945 -12.730 1.00 88.44 87 ILE A C 1
ATOM 659 O O . ILE A 1 87 ? 6.701 -1.934 -11.907 1.00 88.44 87 ILE A O 1
ATOM 663 N N . TYR A 1 88 ? 4.593 -2.461 -12.457 1.00 91.62 88 TYR A N 1
ATOM 664 C CA . TYR A 1 88 ? 4.235 -3.156 -11.221 1.00 91.62 88 TYR A CA 1
ATOM 665 C C . TYR A 1 88 ? 4.100 -4.654 -11.473 1.00 91.62 88 TYR A C 1
ATOM 667 O O . TYR A 1 88 ? 3.261 -5.078 -12.259 1.00 91.62 88 TYR A O 1
ATOM 675 N N . ARG A 1 89 ? 4.919 -5.475 -10.802 1.00 87.56 89 ARG A N 1
ATOM 676 C CA . ARG A 1 89 ? 4.901 -6.950 -10.921 1.00 87.56 89 ARG A CA 1
ATOM 677 C C . ARG A 1 89 ? 4.915 -7.462 -12.379 1.00 87.56 89 ARG A C 1
ATOM 679 O O . ARG A 1 89 ? 4.382 -8.528 -12.665 1.00 87.56 89 ARG A O 1
ATOM 686 N N . GLY A 1 90 ? 5.533 -6.712 -13.294 1.00 85.75 90 GLY A N 1
ATOM 687 C CA . GLY A 1 90 ? 5.590 -7.029 -14.728 1.00 85.75 90 GLY A CA 1
ATOM 688 C C . GLY A 1 90 ? 4.488 -6.405 -15.597 1.00 85.75 90 GLY A C 1
ATOM 689 O O . GLY A 1 90 ? 4.536 -6.586 -16.807 1.00 85.75 90 GLY A O 1
ATOM 690 N N . LEU A 1 91 ? 3.540 -5.661 -15.018 1.00 86.00 91 LEU A N 1
ATOM 691 C CA . LEU A 1 91 ? 2.462 -4.959 -15.726 1.00 86.00 91 LEU A CA 1
ATOM 692 C C . LEU A 1 91 ? 2.721 -3.449 -15.773 1.00 86.00 91 LEU A C 1
ATOM 694 O O . LEU A 1 91 ? 3.144 -2.865 -14.776 1.00 86.00 91 LEU A O 1
ATOM 698 N N . ASP A 1 92 ? 2.463 -2.809 -16.912 1.00 87.12 92 ASP A N 1
ATOM 699 C CA . ASP A 1 92 ? 2.593 -1.354 -17.058 1.00 87.12 92 ASP A CA 1
ATOM 700 C C . ASP A 1 92 ? 1.544 -0.640 -16.180 1.00 87.12 92 ASP A C 1
ATOM 702 O O . ASP A 1 92 ? 0.367 -1.015 -16.155 1.00 87.12 92 ASP A O 1
ATOM 706 N N . CYS A 1 93 ? 1.950 0.404 -15.451 1.00 88.19 93 CYS A N 1
ATOM 707 C CA . CYS A 1 93 ? 1.042 1.203 -14.629 1.00 88.19 93 CYS A CA 1
ATOM 708 C C . CYS A 1 93 ? -0.112 1.794 -15.451 1.00 88.19 93 CYS A C 1
ATOM 710 O O . CYS A 1 93 ? -1.228 1.917 -14.943 1.00 88.19 93 CYS A O 1
ATOM 712 N N . PHE A 1 94 ? 0.131 2.108 -16.727 1.00 86.38 94 PHE A N 1
ATOM 713 C CA . PHE A 1 94 ? -0.900 2.615 -17.618 1.00 86.38 94 PHE A CA 1
ATOM 714 C C . PHE A 1 94 ? -1.945 1.544 -17.944 1.00 86.38 94 PHE A C 1
ATOM 716 O O . PHE A 1 94 ? -3.135 1.848 -17.957 1.00 86.38 94 PHE A O 1
ATOM 723 N N . GLU A 1 95 ? -1.537 0.288 -18.141 1.00 86.31 95 GLU A N 1
ATOM 724 C CA . GLU A 1 95 ? -2.476 -0.821 -18.368 1.00 86.31 95 GLU A CA 1
ATOM 725 C C . GLU A 1 95 ? -3.326 -1.086 -17.123 1.00 86.31 95 GLU A C 1
ATOM 727 O O . GLU A 1 95 ? -4.548 -1.204 -17.216 1.00 86.31 95 GLU A O 1
ATOM 732 N N . LEU A 1 96 ? -2.701 -1.091 -15.942 1.00 87.75 96 LEU A N 1
ATOM 733 C CA . LEU A 1 96 ? -3.414 -1.245 -14.670 1.00 87.75 96 LEU A CA 1
ATOM 734 C C . LEU A 1 96 ? -4.437 -0.124 -14.450 1.00 87.75 96 LEU A C 1
ATOM 736 O O . LEU A 1 96 ? -5.540 -0.380 -13.978 1.00 87.75 96 LEU A O 1
ATOM 740 N N . SER A 1 97 ? -4.113 1.110 -14.835 1.00 86.75 97 SER A N 1
ATOM 741 C CA . SER A 1 97 ? -5.043 2.236 -14.702 1.00 86.75 97 SER A CA 1
ATOM 742 C C . SER A 1 97 ? -6.262 2.158 -15.632 1.00 86.75 97 SER A C 1
ATOM 744 O O . SER A 1 97 ? -7.323 2.704 -15.321 1.00 86.75 97 SER A O 1
ATOM 746 N N . GLU A 1 98 ? -6.125 1.490 -16.779 1.00 86.12 98 GLU A N 1
ATOM 747 C CA . GLU A 1 98 ? -7.191 1.383 -17.772 1.00 86.12 98 GLU A CA 1
ATOM 748 C C . GLU A 1 98 ? -8.118 0.199 -17.472 1.00 86.12 98 GLU A C 1
ATOM 750 O O . GLU A 1 98 ? -9.348 0.342 -17.551 1.00 86.12 98 GLU A O 1
ATOM 755 N N . PHE A 1 99 ? -7.527 -0.938 -17.090 1.00 86.38 99 PHE A N 1
ATOM 756 C CA . PHE A 1 99 ? -8.204 -2.232 -17.011 1.00 86.38 99 PHE A CA 1
ATOM 757 C C . PHE A 1 99 ? -8.426 -2.765 -15.596 1.00 86.38 99 PHE A C 1
ATOM 759 O O . PHE A 1 99 ? -9.185 -3.721 -15.453 1.00 86.38 99 PHE A O 1
ATOM 766 N N . SER A 1 100 ? -7.803 -2.189 -14.567 1.00 89.56 100 SER A N 1
ATOM 767 C CA . SER A 1 100 ? -7.898 -2.697 -13.194 1.00 89.56 100 SER A CA 1
ATOM 768 C C . SER A 1 100 ? -8.509 -1.687 -12.229 1.00 89.56 100 SER A C 1
ATOM 770 O O . SER A 1 100 ? -8.490 -0.474 -12.447 1.00 89.56 100 SER A O 1
ATOM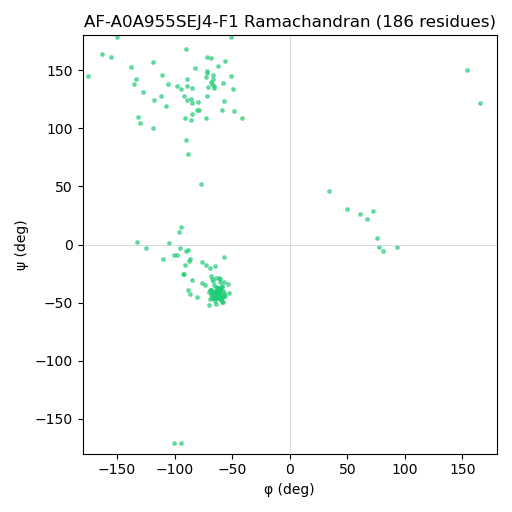 772 N N . THR A 1 101 ? -9.061 -2.190 -11.126 1.00 91.25 101 THR A N 1
ATOM 773 C CA . THR A 1 101 ? -9.506 -1.354 -10.006 1.00 91.25 101 THR A CA 1
ATOM 774 C C . THR A 1 101 ? -8.392 -1.152 -8.980 1.00 91.25 101 THR A C 1
ATOM 776 O O . THR A 1 101 ? -7.355 -1.828 -8.988 1.00 91.25 101 THR A O 1
ATOM 779 N N . PHE A 1 102 ? -8.608 -0.212 -8.055 1.00 91.38 102 PHE A N 1
ATOM 780 C CA . PHE A 1 102 ? -7.691 0.016 -6.940 1.00 91.38 102 PHE A CA 1
ATOM 781 C C . PHE A 1 102 ? -7.478 -1.256 -6.106 1.00 91.38 102 PHE A C 1
ATOM 783 O O . PHE A 1 102 ? -6.349 -1.566 -5.727 1.00 91.38 102 PHE A O 1
ATOM 790 N N . GLU A 1 103 ? -8.539 -2.021 -5.844 1.00 94.00 103 GLU A N 1
ATOM 791 C CA . GLU A 1 103 ? -8.458 -3.248 -5.052 1.00 94.00 103 GLU A CA 1
ATOM 792 C C . GLU A 1 103 ? -7.686 -4.355 -5.773 1.00 94.00 103 GLU A C 1
ATOM 794 O O . GLU A 1 103 ? -6.891 -5.040 -5.135 1.00 94.00 103 GLU A O 1
ATOM 799 N N . GLU A 1 104 ? -7.853 -4.500 -7.090 1.00 93.88 104 GLU A N 1
ATOM 800 C CA . GLU A 1 104 ? -7.081 -5.459 -7.893 1.00 93.88 104 GLU A CA 1
ATOM 801 C C . GLU A 1 104 ? -5.595 -5.096 -7.919 1.00 93.88 104 GLU A C 1
ATOM 803 O O . GLU A 1 104 ? -4.739 -5.955 -7.707 1.00 93.88 104 GLU A O 1
ATOM 808 N N . THR A 1 105 ? -5.287 -3.809 -8.101 1.00 94.00 105 THR A N 1
ATOM 809 C CA . THR A 1 105 ? -3.906 -3.306 -8.102 1.00 94.00 105 THR A CA 1
ATOM 810 C C . THR A 1 105 ? -3.254 -3.450 -6.723 1.00 94.00 105 THR A C 1
ATOM 812 O O . THR A 1 105 ? -2.110 -3.889 -6.614 1.00 94.00 105 THR A O 1
ATOM 815 N N . SER A 1 106 ? -3.984 -3.150 -5.646 1.00 94.31 106 SER A N 1
ATOM 816 C CA . SER A 1 106 ? -3.504 -3.332 -4.268 1.00 94.31 106 SER A CA 1
ATOM 817 C C . SER A 1 106 ? -3.238 -4.806 -3.964 1.00 94.31 106 SER A C 1
ATOM 819 O O . SER A 1 106 ? -2.198 -5.147 -3.398 1.00 94.31 106 SER A O 1
ATOM 821 N N . TYR A 1 107 ? -4.141 -5.693 -4.393 1.00 94.94 107 TYR A N 1
ATOM 822 C CA . TYR A 1 107 ? -3.969 -7.135 -4.256 1.00 94.94 107 TYR A CA 1
ATOM 823 C C . TYR A 1 107 ? -2.727 -7.622 -5.016 1.00 94.94 107 TYR A C 1
ATOM 825 O O . TYR A 1 107 ? -1.915 -8.360 -4.460 1.00 94.94 107 TYR A O 1
ATOM 833 N N . LEU A 1 108 ? -2.530 -7.161 -6.255 1.00 94.12 108 LEU A N 1
ATOM 834 C CA . LEU A 1 108 ? -1.353 -7.482 -7.063 1.00 94.12 108 LEU A CA 1
ATOM 835 C C . LEU A 1 108 ? -0.046 -7.098 -6.361 1.00 94.12 108 LEU A C 1
ATOM 837 O O . LEU A 1 108 ? 0.908 -7.876 -6.370 1.00 94.12 108 LEU A O 1
ATOM 841 N N . LEU A 1 109 ? 0.021 -5.916 -5.748 1.00 93.44 109 LEU A N 1
ATOM 842 C CA . LEU A 1 109 ? 1.242 -5.454 -5.088 1.00 93.44 109 LEU A CA 1
ATOM 843 C C . LEU A 1 109 ? 1.570 -6.286 -3.841 1.00 93.44 109 LEU A C 1
ATOM 845 O O . LEU A 1 109 ? 2.724 -6.698 -3.677 1.00 93.44 109 LEU A O 1
ATOM 849 N N . ILE A 1 110 ? 0.556 -6.586 -3.023 1.00 93.19 110 ILE A N 1
ATOM 850 C CA . ILE A 1 110 ? 0.698 -7.357 -1.780 1.00 93.19 110 ILE A CA 1
ATOM 851 C C . ILE A 1 110 ? 1.018 -8.827 -2.079 1.00 93.19 110 ILE A C 1
ATOM 853 O O . ILE A 1 110 ? 1.995 -9.365 -1.567 1.00 93.19 110 ILE A O 1
ATOM 857 N N . PHE A 1 111 ? 0.220 -9.477 -2.931 1.00 92.44 111 PHE A N 1
ATOM 858 C CA . PHE A 1 111 ? 0.278 -10.928 -3.145 1.00 92.44 111 PHE A CA 1
ATOM 859 C C . PHE A 1 111 ? 1.081 -11.345 -4.383 1.00 92.44 111 PHE A C 1
ATOM 861 O O . PHE A 1 111 ? 1.328 -12.531 -4.589 1.00 92.44 111 PHE A O 1
ATOM 868 N N . GLY A 1 112 ? 1.488 -10.394 -5.227 1.00 90.75 112 GLY A N 1
ATOM 869 C CA . GLY A 1 112 ? 2.315 -10.639 -6.411 1.00 90.75 112 GLY A CA 1
ATOM 870 C C . GLY A 1 112 ? 1.589 -11.269 -7.602 1.00 90.75 112 GLY A C 1
ATOM 871 O O . GLY A 1 112 ? 2.238 -11.584 -8.596 1.00 90.75 112 GLY A O 1
ATOM 872 N N . LYS A 1 113 ? 0.266 -11.450 -7.528 1.00 91.81 113 LYS A N 1
ATOM 873 C CA . LYS A 1 113 ? -0.567 -12.022 -8.597 1.00 91.81 113 LYS A CA 1
ATOM 874 C C . LYS A 1 113 ? -1.873 -11.246 -8.741 1.00 91.81 113 LYS A C 1
ATOM 876 O O . LYS A 1 113 ? -2.367 -10.697 -7.759 1.00 91.81 113 LYS A O 1
ATOM 881 N N . LEU A 1 114 ? -2.458 -11.251 -9.937 1.00 91.56 114 LEU A N 1
ATOM 882 C CA . LEU A 1 114 ? -3.819 -10.748 -10.114 1.00 91.56 114 LEU A CA 1
ATOM 883 C C . LEU A 1 114 ? -4.822 -11.674 -9.401 1.00 91.56 114 LEU A C 1
ATOM 885 O O . LEU A 1 114 ? -4.663 -12.900 -9.465 1.00 91.56 114 LEU A O 1
ATOM 889 N N . PRO A 1 115 ? -5.827 -11.114 -8.707 1.00 94.00 115 PRO A N 1
ATOM 890 C CA . PRO A 1 115 ? -6.810 -11.907 -7.987 1.00 94.00 115 PRO A CA 1
ATOM 891 C C . PRO A 1 115 ? -7.758 -12.623 -8.952 1.00 94.00 115 PRO A C 1
ATOM 893 O O . PRO A 1 115 ? -8.131 -12.106 -10.004 1.00 94.00 115 PRO A O 1
ATOM 896 N N . THR A 1 116 ? -8.218 -13.806 -8.559 1.00 95.69 116 THR A N 1
ATOM 897 C CA . THR A 1 116 ? -9.443 -14.384 -9.125 1.00 95.69 116 THR A CA 1
ATOM 898 C C . THR A 1 116 ? -10.669 -13.617 -8.622 1.00 95.69 116 THR A C 1
ATOM 900 O O . THR A 1 116 ? -10.610 -12.976 -7.575 1.00 95.69 116 THR A O 1
ATOM 903 N N . GLN A 1 117 ? -11.817 -13.731 -9.302 1.00 93.88 117 GLN A N 1
ATOM 904 C CA . GLN A 1 117 ? -13.048 -13.044 -8.875 1.00 93.88 117 GLN A CA 1
ATOM 905 C C . GLN A 1 117 ? -13.399 -13.327 -7.405 1.00 93.88 117 GLN A C 1
ATOM 907 O O . GLN A 1 117 ? -13.727 -12.417 -6.653 1.00 93.88 117 GLN A O 1
ATOM 912 N N . LYS A 1 118 ? -13.254 -14.586 -6.976 1.00 96.31 118 LYS A N 1
ATOM 913 C CA . LYS A 1 118 ? -13.518 -14.989 -5.594 1.00 96.31 118 LYS A CA 1
ATOM 914 C C . LYS A 1 118 ? -12.554 -14.322 -4.605 1.00 96.31 118 LYS A C 1
ATOM 916 O O . LYS A 1 118 ? -12.993 -13.817 -3.578 1.00 96.31 118 LYS A O 1
ATOM 921 N N . GLU A 1 119 ? -11.257 -14.310 -4.915 1.00 95.25 119 GLU A N 1
ATOM 922 C CA . GLU A 1 119 ? -10.242 -13.654 -4.077 1.00 95.25 119 GLU A CA 1
ATOM 923 C C . GLU A 1 119 ? -10.466 -12.138 -4.012 1.00 95.25 119 GLU A C 1
ATOM 925 O O . GLU A 1 119 ?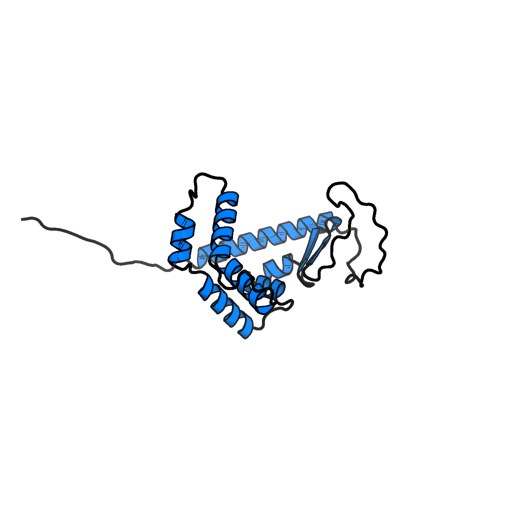 -10.291 -11.536 -2.954 1.00 95.25 119 GLU A O 1
ATOM 930 N N . LEU A 1 120 ? -10.898 -11.525 -5.118 1.00 95.06 120 LEU A N 1
ATOM 931 C CA . LEU A 1 120 ? -11.229 -10.106 -5.172 1.00 95.06 120 LEU A CA 1
ATOM 932 C C . LEU A 1 120 ? -12.438 -9.776 -4.292 1.00 95.06 120 LEU A C 1
ATOM 934 O O . LEU A 1 120 ? -12.403 -8.791 -3.556 1.00 95.06 120 LEU A O 1
ATOM 938 N N . ASP A 1 121 ? -13.489 -10.593 -4.338 1.00 96.31 121 ASP A N 1
ATOM 939 C CA . ASP A 1 121 ? -14.691 -10.395 -3.523 1.00 96.31 121 ASP A CA 1
ATOM 940 C C . ASP A 1 121 ? -14.374 -10.539 -2.024 1.00 96.31 121 ASP A C 1
ATOM 942 O O . ASP A 1 121 ? -14.794 -9.712 -1.209 1.00 96.31 121 ASP A O 1
ATOM 946 N N . GLU A 1 122 ? -13.569 -11.542 -1.657 1.00 95.81 122 GLU A N 1
ATOM 947 C CA . GLU A 1 122 ? -13.077 -11.732 -0.287 1.00 95.81 122 GLU A CA 1
ATOM 948 C C . GLU A 1 122 ? -12.217 -10.544 0.174 1.00 95.81 122 GLU A C 1
ATOM 950 O O . GLU A 1 122 ? -12.391 -10.034 1.286 1.00 95.81 122 GLU A O 1
ATOM 955 N N . PHE A 1 123 ? -11.325 -10.054 -0.689 1.00 95.88 123 PHE A N 1
ATOM 956 C CA . PHE A 1 123 ? -10.471 -8.907 -0.397 1.00 95.88 123 PHE A CA 1
ATOM 957 C C . PHE A 1 123 ? -11.279 -7.614 -0.229 1.00 95.88 123 PHE A C 1
ATOM 959 O O . PHE A 1 123 ? -11.084 -6.888 0.747 1.00 95.88 123 PHE A O 1
ATOM 966 N N . LYS A 1 124 ? -12.253 -7.357 -1.108 1.00 95.62 124 LYS A N 1
ATOM 967 C CA . LYS A 1 124 ? -13.175 -6.215 -1.003 1.00 95.62 124 LYS A CA 1
ATOM 968 C C . LYS A 1 124 ? -13.993 -6.262 0.282 1.00 95.62 124 LYS A C 1
ATOM 970 O O . LYS A 1 124 ? -14.112 -5.245 0.964 1.00 95.62 124 LYS A O 1
ATOM 975 N N . ALA A 1 125 ? -14.513 -7.432 0.652 1.00 95.56 125 ALA A N 1
ATOM 976 C CA . ALA A 1 125 ? -15.234 -7.607 1.911 1.00 95.56 125 ALA A CA 1
ATOM 977 C C . ALA A 1 125 ? -14.335 -7.314 3.124 1.00 95.56 125 ALA A C 1
ATOM 979 O O . ALA A 1 125 ? -14.769 -6.672 4.083 1.00 95.56 125 ALA A O 1
ATOM 980 N N . LYS A 1 126 ? -13.066 -7.732 3.066 1.00 94.56 126 LYS A N 1
ATOM 981 C CA . LYS A 1 126 ? -12.073 -7.466 4.111 1.00 94.56 126 LYS A CA 1
ATOM 982 C C . LYS A 1 126 ? -11.745 -5.974 4.231 1.00 94.56 126 LYS A C 1
ATOM 984 O O . LYS A 1 126 ? -11.778 -5.441 5.337 1.00 94.56 126 LYS A O 1
ATOM 989 N N . LEU A 1 127 ? -11.519 -5.284 3.111 1.00 95.25 127 LEU A N 1
ATOM 990 C CA . LEU A 1 127 ? -11.312 -3.832 3.091 1.00 95.25 127 LEU A CA 1
ATOM 991 C C . LEU A 1 127 ? -12.533 -3.080 3.636 1.00 95.25 127 LEU A C 1
ATOM 993 O O . LEU A 1 127 ? -12.397 -2.212 4.494 1.00 95.25 127 LEU A O 1
ATOM 997 N N . ALA A 1 128 ? -13.741 -3.444 3.197 1.00 94.69 128 ALA A N 1
ATOM 998 C CA . ALA A 1 128 ? -14.974 -2.821 3.674 1.00 94.69 128 ALA A CA 1
ATOM 999 C C . ALA A 1 128 ? -15.162 -2.996 5.189 1.00 94.69 128 ALA A C 1
ATOM 1001 O O . ALA A 1 128 ? -15.578 -2.061 5.871 1.00 94.69 128 ALA A O 1
ATOM 1002 N N . LYS A 1 129 ? -14.810 -4.172 5.723 1.00 93.75 129 LYS A N 1
ATOM 1003 C CA . LYS A 1 129 ? -14.856 -4.455 7.161 1.00 93.75 129 LYS A CA 1
ATOM 1004 C C . LYS A 1 129 ? -13.903 -3.562 7.961 1.00 93.75 129 LYS A C 1
ATOM 1006 O O . LYS A 1 129 ? -14.276 -3.124 9.044 1.00 93.75 129 LYS A O 1
ATOM 1011 N N . TYR A 1 130 ? -12.695 -3.306 7.458 1.00 93.56 130 TYR A N 1
ATOM 1012 C CA . TYR A 1 130 ? -11.682 -2.527 8.182 1.00 93.56 130 TYR A CA 1
ATOM 1013 C C . TYR A 1 130 ? -11.764 -1.018 7.984 1.00 93.56 130 TYR A C 1
ATOM 1015 O O . TYR A 1 130 ? -11.155 -0.289 8.760 1.00 93.56 130 TYR A O 1
ATOM 1023 N N . ARG A 1 131 ? -12.543 -0.546 7.007 1.00 93.56 131 ARG A N 1
ATOM 1024 C CA . ARG A 1 131 ? -12.711 0.883 6.713 1.00 93.56 131 ARG A CA 1
ATOM 1025 C C . ARG A 1 131 ? -13.292 1.690 7.876 1.00 93.56 131 ARG A C 1
ATOM 1027 O O . ARG A 1 131 ? -13.032 2.883 7.990 1.00 93.56 131 ARG A O 1
ATOM 1034 N N . VAL A 1 132 ? -14.110 1.064 8.720 1.00 91.12 132 VAL A N 1
ATOM 1035 C CA . VAL A 1 132 ? -14.746 1.745 9.853 1.00 91.12 132 VAL A CA 1
ATOM 1036 C C . VAL A 1 132 ? -13.792 1.750 11.043 1.00 91.12 132 VAL A C 1
ATOM 1038 O O . VAL A 1 132 ? -13.392 0.691 11.527 1.00 91.12 132 VAL A O 1
ATOM 1041 N N . LEU A 1 133 ? -13.462 2.946 11.527 1.00 90.00 133 LEU A N 1
ATOM 1042 C CA . LEU A 1 133 ? -12.704 3.123 12.762 1.00 90.00 133 LEU A CA 1
ATOM 1043 C C . LEU A 1 133 ? -13.545 2.702 13.968 1.00 90.00 133 LEU A C 1
ATOM 1045 O O . LEU A 1 133 ? -14.746 2.981 14.035 1.00 90.00 133 LEU A O 1
ATOM 1049 N N . THR A 1 134 ? -12.915 2.035 14.932 1.00 92.00 134 THR A N 1
ATOM 1050 C CA . THR A 1 134 ? -13.572 1.747 16.211 1.00 92.00 134 THR A CA 1
ATOM 1051 C C . THR A 1 134 ? -13.784 3.046 16.994 1.00 92.00 134 THR A C 1
ATOM 1053 O O . THR A 1 134 ? -13.129 4.056 16.739 1.00 92.00 134 THR A O 1
ATOM 1056 N N . GLN A 1 135 ? -14.696 3.037 17.972 1.00 93.12 135 GLN A N 1
ATOM 1057 C CA . GLN A 1 135 ? -14.936 4.220 18.806 1.00 93.12 135 GLN A CA 1
ATOM 1058 C C . GLN A 1 135 ? -13.655 4.676 19.526 1.00 93.12 135 GLN A C 1
ATOM 1060 O O . GLN A 1 135 ? -13.371 5.865 19.578 1.00 93.12 135 GLN A O 1
ATOM 1065 N N . GLU A 1 136 ? -12.856 3.727 20.017 1.00 93.44 136 GLU A N 1
ATOM 1066 C CA . GLU A 1 136 ? -11.577 4.002 20.677 1.00 93.44 136 GLU A CA 1
ATOM 1067 C C . GLU A 1 136 ? -10.564 4.658 19.728 1.00 93.44 136 GLU A C 1
ATOM 1069 O O . GLU A 1 136 ? -9.953 5.666 20.078 1.00 93.44 136 GLU A O 1
ATOM 1074 N N . GLU A 1 137 ? -10.431 4.140 18.502 1.00 92.56 137 GLU A N 1
ATOM 1075 C CA . GLU A 1 137 ? -9.565 4.722 17.470 1.00 92.56 137 GLU A CA 1
ATOM 1076 C C . GLU A 1 137 ? -10.011 6.139 17.096 1.00 92.56 137 GLU A C 1
ATOM 1078 O O . GLU A 1 137 ? -9.192 7.054 16.997 1.00 92.56 137 GLU A O 1
ATOM 1083 N N . TRP A 1 138 ? -11.320 6.335 16.923 1.00 92.50 138 TRP A N 1
ATOM 1084 C CA . TRP A 1 138 ? -11.903 7.631 16.598 1.00 92.50 138 TRP A CA 1
ATOM 1085 C C . TRP A 1 138 ? -11.667 8.662 17.703 1.00 92.50 138 TRP A C 1
ATOM 1087 O O . TRP A 1 138 ? -11.259 9.791 17.421 1.00 92.50 138 TRP A O 1
ATOM 1097 N N . ASP A 1 139 ? -11.892 8.286 18.960 1.00 94.25 139 ASP A N 1
ATOM 1098 C CA . ASP A 1 139 ? -11.708 9.174 20.107 1.00 94.25 139 ASP A CA 1
ATOM 1099 C C . ASP A 1 139 ? -10.228 9.538 20.292 1.00 94.25 139 ASP A C 1
ATOM 1101 O O . ASP A 1 139 ? -9.899 10.704 20.523 1.00 94.25 139 ASP A O 1
ATOM 1105 N N . ALA A 1 140 ? -9.322 8.572 20.115 1.00 93.50 140 ALA A N 1
ATOM 1106 C CA . ALA A 1 140 ? -7.884 8.797 20.212 1.00 93.50 140 ALA A CA 1
ATOM 1107 C C . ALA A 1 140 ? -7.364 9.745 19.118 1.00 93.50 140 ALA A C 1
ATOM 1109 O O . ALA A 1 140 ? -6.585 10.655 19.407 1.00 93.50 140 ALA A O 1
ATOM 1110 N N . VAL A 1 141 ? -7.820 9.580 17.871 1.00 91.31 141 VAL A N 1
ATOM 1111 C CA . VAL A 1 141 ? -7.442 10.468 16.761 1.00 91.31 141 VAL A CA 1
ATOM 1112 C C . VAL A 1 141 ? -8.021 11.874 16.959 1.00 91.31 141 VAL A C 1
ATOM 1114 O O . VAL A 1 141 ? -7.305 12.854 16.764 1.00 91.31 141 VAL A O 1
ATOM 1117 N N . ASN A 1 142 ? -9.272 12.005 17.417 1.00 90.88 142 ASN A N 1
ATOM 1118 C CA . ASN A 1 142 ? -9.895 13.315 17.666 1.00 90.88 142 ASN A CA 1
ATOM 1119 C C . ASN A 1 142 ? -9.356 14.050 18.897 1.00 90.88 142 ASN A C 1
ATOM 1121 O O . ASN A 1 142 ? -9.546 15.261 19.016 1.00 90.88 142 ASN A O 1
ATOM 1125 N N . ALA A 1 143 ? -8.680 13.354 19.811 1.00 92.31 143 ALA A N 1
ATOM 1126 C CA . ALA A 1 143 ? -7.981 13.996 20.919 1.00 92.31 143 ALA A CA 1
ATOM 1127 C C . ALA A 1 143 ? -6.751 14.800 20.452 1.00 92.31 143 ALA A C 1
ATOM 1129 O O . ALA A 1 143 ? -6.278 15.687 21.171 1.00 92.31 143 ALA A O 1
ATOM 1130 N N . LEU A 1 144 ? -6.227 14.514 19.255 1.00 89.44 144 LEU A N 1
ATOM 1131 C CA . LEU A 1 144 ? -5.128 15.267 18.662 1.00 89.44 144 LEU A CA 1
ATOM 1132 C C . LEU A 1 144 ? -5.606 16.657 18.199 1.00 89.44 144 LEU A C 1
ATOM 1134 O O . LEU A 1 144 ? -6.748 16.819 17.769 1.00 89.44 144 LEU A O 1
ATOM 1138 N N . PRO A 1 145 ? -4.740 17.688 18.220 1.00 89.19 145 PRO A N 1
ATOM 1139 C CA . PRO A 1 145 ? -5.079 19.034 17.756 1.00 89.19 145 PRO A CA 1
ATOM 1140 C C . PRO A 1 145 ? -5.087 19.139 16.215 1.00 89.19 145 PRO A C 1
ATOM 1142 O O . PRO A 1 145 ? -4.433 20.022 15.652 1.00 89.19 145 PRO A O 1
ATOM 1145 N N . LEU A 1 146 ? -5.812 18.239 15.543 1.00 86.94 146 LEU A N 1
ATOM 1146 C CA . LEU A 1 146 ? -5.909 18.155 14.083 1.00 86.94 146 LEU A CA 1
ATOM 1147 C C . LEU A 1 146 ? -6.525 19.429 13.485 1.00 86.94 146 LEU A C 1
ATOM 1149 O O . LEU A 1 146 ? -7.279 20.156 14.137 1.00 86.94 146 LEU A O 1
ATOM 1153 N N . GLY A 1 147 ? -6.184 19.722 12.231 1.00 85.69 147 GLY A N 1
ATOM 1154 C CA . GLY A 1 147 ? -6.697 20.866 11.472 1.00 85.69 147 GLY A CA 1
ATOM 1155 C C . GLY A 1 147 ? -6.010 22.200 11.776 1.00 85.69 147 GLY A C 1
ATOM 1156 O O . GLY A 1 147 ? -6.287 23.195 11.111 1.00 85.69 147 GLY A O 1
ATOM 1157 N N . LYS A 1 148 ? -5.100 22.243 12.758 1.00 86.56 148 LYS A N 1
ATOM 1158 C CA . LYS A 1 148 ? -4.255 23.421 13.036 1.00 86.56 148 LYS A CA 1
ATOM 1159 C C . LYS A 1 148 ? -2.907 23.366 12.317 1.00 86.56 148 LYS A C 1
ATOM 1161 O O . LYS A 1 148 ? -2.278 24.406 12.131 1.00 86.56 148 LYS A O 1
ATOM 1166 N N . GLY A 1 149 ? -2.440 22.161 11.992 1.00 85.50 149 GLY A N 1
ATOM 1167 C CA . GLY A 1 149 ? -1.130 21.899 11.406 1.00 85.50 149 GLY A CA 1
ATOM 1168 C C . GLY A 1 149 ? -1.172 21.660 9.899 1.00 85.50 149 GLY A C 1
ATOM 1169 O O . GLY A 1 149 ? -2.182 21.858 9.229 1.00 85.50 149 GLY A O 1
ATOM 1170 N N . HIS A 1 150 ? -0.034 21.221 9.358 1.00 92.62 150 HIS A N 1
ATOM 1171 C CA . HIS A 1 150 ? 0.035 20.740 7.982 1.00 92.62 150 HIS A CA 1
ATOM 1172 C C . HIS A 1 150 ? -0.694 19.384 7.874 1.00 92.62 150 HIS A C 1
ATOM 1174 O O . HIS A 1 150 ? -0.417 18.515 8.703 1.00 92.62 150 HIS A O 1
ATOM 1180 N N . PRO A 1 151 ? -1.531 19.134 6.847 1.00 93.00 151 PRO A N 1
ATOM 1181 C CA . PRO A 1 151 ? -2.308 17.893 6.731 1.00 93.00 151 PRO A CA 1
ATOM 1182 C C . PRO A 1 151 ? -1.476 16.604 6.818 1.00 93.00 151 PRO A C 1
ATOM 1184 O O . PRO A 1 151 ? -1.907 15.619 7.405 1.00 93.00 151 PRO A O 1
ATOM 1187 N N . MET A 1 152 ? -0.240 16.612 6.307 1.00 94.62 152 MET A N 1
ATOM 1188 C CA . MET A 1 152 ? 0.669 15.462 6.452 1.00 94.62 152 MET A CA 1
ATOM 1189 C C . MET A 1 152 ? 1.115 15.204 7.899 1.00 94.62 152 MET A C 1
ATOM 1191 O O . MET A 1 152 ? 1.361 14.055 8.259 1.00 94.62 152 MET A O 1
ATOM 1195 N N . SER A 1 153 ? 1.229 16.243 8.733 1.00 92.81 153 SER A N 1
ATOM 1196 C CA . SER A 1 153 ? 1.541 16.091 10.161 1.00 92.81 153 SER A CA 1
ATOM 1197 C C . SER A 1 153 ? 0.370 15.465 10.909 1.00 92.81 153 SER A C 1
ATOM 1199 O O . SER A 1 153 ? 0.578 14.599 11.759 1.00 92.81 153 SER A O 1
ATOM 1201 N N . ASP A 1 154 ? -0.845 15.869 10.547 1.00 92.94 154 ASP A N 1
ATOM 1202 C CA . ASP A 1 154 ? -2.088 15.321 11.081 1.00 92.94 154 ASP A CA 1
ATOM 1203 C C . ASP A 1 154 ? -2.218 13.839 10.698 1.00 92.94 154 ASP A C 1
ATOM 1205 O O . ASP A 1 154 ? -2.347 12.986 11.578 1.00 92.94 154 ASP A O 1
ATOM 1209 N N . LEU A 1 155 ? -2.052 13.515 9.409 1.00 93.38 155 LEU A N 1
ATOM 1210 C CA . LEU A 1 155 ? -2.114 12.145 8.891 1.00 93.38 155 LEU A CA 1
ATOM 1211 C C . LEU A 1 155 ? -1.075 11.229 9.547 1.00 93.38 155 LEU A C 1
ATOM 1213 O O . LEU A 1 155 ? -1.414 10.160 10.049 1.00 93.38 155 LEU A O 1
ATOM 1217 N N . ARG A 1 156 ? 0.192 11.660 9.599 1.00 94.62 156 ARG A N 1
ATOM 1218 C CA . ARG A 1 156 ? 1.267 10.902 10.256 1.00 94.62 156 ARG A CA 1
ATOM 1219 C C . ARG A 1 156 ? 0.932 10.609 11.718 1.00 94.62 156 ARG A C 1
ATOM 1221 O O . ARG A 1 156 ? 1.175 9.498 12.191 1.00 94.62 156 ARG A O 1
ATOM 1228 N N . SER A 1 157 ? 0.428 11.609 12.440 1.00 94.06 157 SER A N 1
ATOM 1229 C CA . SER A 1 157 ? 0.111 11.472 13.863 1.00 94.06 157 SER A CA 1
ATOM 1230 C C . SER A 1 157 ? -1.058 10.510 14.069 1.00 94.06 157 SER A C 1
ATOM 1232 O O . SER A 1 157 ? -0.966 9.631 14.921 1.00 94.06 157 SER A O 1
ATOM 1234 N N . ALA A 1 158 ? -2.100 10.605 13.238 1.00 93.06 158 ALA A N 1
ATOM 1235 C CA . ALA A 1 158 ? -3.232 9.682 13.260 1.00 93.06 158 ALA A CA 1
ATOM 1236 C C . ALA A 1 158 ? -2.797 8.230 12.994 1.00 93.06 158 ALA A C 1
ATOM 1238 O O . ALA A 1 158 ? -3.128 7.345 13.777 1.00 93.06 158 ALA A O 1
ATOM 1239 N N . VAL A 1 159 ? -1.980 7.984 11.962 1.00 94.38 159 VAL A N 1
ATOM 1240 C CA . VAL A 1 159 ? -1.439 6.641 11.664 1.00 94.38 159 VAL A CA 1
ATOM 1241 C C . VAL A 1 159 ? -0.596 6.101 12.820 1.00 94.38 159 VAL A C 1
ATOM 1243 O O . VAL A 1 159 ? -0.690 4.924 13.155 1.00 94.38 159 VAL A O 1
ATOM 1246 N N . SER A 1 160 ? 0.189 6.962 13.473 1.00 94.06 160 SER A N 1
ATOM 1247 C CA . SER A 1 160 ? 0.996 6.564 14.635 1.00 94.06 160 SER A CA 1
ATOM 1248 C C . SER A 1 160 ? 0.117 6.130 15.815 1.00 94.06 160 SER A C 1
ATOM 1250 O O . SER A 1 160 ? 0.428 5.145 16.477 1.00 94.06 160 SER A O 1
ATOM 1252 N N . VAL A 1 161 ? -1.001 6.827 16.058 1.00 93.81 161 VAL A N 1
ATOM 1253 C CA . VAL A 1 161 ? -1.989 6.445 17.082 1.00 93.81 161 VAL A CA 1
ATOM 1254 C C . VAL A 1 161 ? -2.656 5.113 16.742 1.00 93.81 161 VAL A C 1
ATOM 1256 O O . VAL A 1 161 ? -2.780 4.265 17.619 1.00 93.81 161 VAL A O 1
ATOM 1259 N N . LEU A 1 162 ? -3.031 4.888 15.479 1.00 92.56 162 LEU A N 1
ATOM 1260 C CA . LEU A 1 162 ? -3.592 3.602 15.048 1.00 92.56 162 LEU A CA 1
ATOM 1261 C C . LEU A 1 162 ? -2.611 2.443 15.272 1.00 92.56 162 LEU A C 1
ATOM 1263 O O . LEU A 1 162 ? -3.028 1.379 15.716 1.00 92.56 162 LEU A O 1
ATOM 1267 N N . GLY A 1 163 ? -1.314 2.659 15.027 1.00 92.50 163 GLY A N 1
ATOM 1268 C CA . GLY A 1 163 ? -0.275 1.667 15.313 1.00 92.50 163 GLY A CA 1
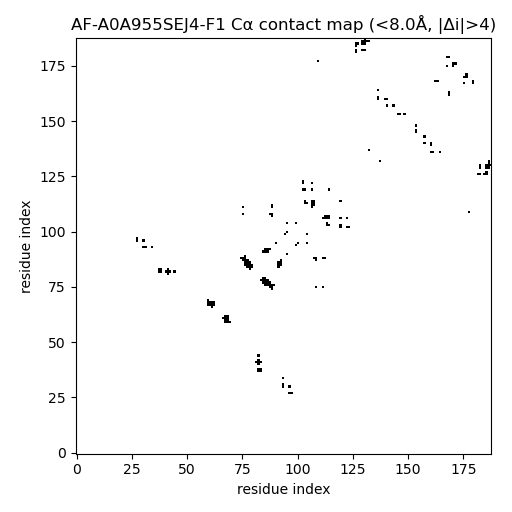ATOM 1269 C C . GLY A 1 163 ? -0.157 1.320 16.801 1.00 92.50 163 GLY A C 1
ATOM 1270 O O . GLY A 1 163 ? 0.024 0.155 17.135 1.00 92.50 163 GLY A O 1
ATOM 1271 N N . LEU A 1 164 ? -0.327 2.301 17.699 1.00 91.88 164 LEU A N 1
ATOM 1272 C CA . LEU A 1 164 ? -0.321 2.071 19.153 1.00 91.88 164 LEU A CA 1
ATOM 1273 C C . LEU A 1 164 ? -1.519 1.245 19.638 1.00 91.88 164 LEU A C 1
ATOM 1275 O O . LEU A 1 164 ? -1.414 0.555 20.649 1.00 91.88 164 LEU A O 1
ATOM 1279 N N . LEU A 1 165 ? -2.657 1.347 18.949 1.00 91.44 165 LEU A N 1
ATOM 1280 C CA . LEU A 1 165 ? -3.888 0.640 19.300 1.00 91.44 165 LEU A CA 1
ATOM 1281 C C . LEU A 1 165 ? -3.969 -0.764 18.681 1.00 91.44 165 LEU A C 1
ATOM 1283 O O . LEU A 1 165 ? -4.814 -1.554 19.101 1.00 91.44 165 LEU A O 1
ATOM 1287 N N . ASP A 1 166 ? -3.122 -1.097 17.700 1.00 90.44 166 ASP A N 1
ATOM 1288 C CA . ASP A 1 166 ? -3.144 -2.421 17.078 1.00 90.44 166 ASP A CA 1
ATOM 1289 C C . ASP A 1 166 ? -2.431 -3.458 17.970 1.00 90.44 166 ASP A C 1
ATOM 1291 O O . ASP A 1 166 ? -1.213 -3.366 18.166 1.00 90.44 166 ASP A O 1
ATOM 1295 N N . PRO A 1 167 ? -3.137 -4.483 18.489 1.00 88.50 167 PRO A N 1
ATOM 1296 C CA . PRO A 1 167 ? -2.526 -5.510 19.332 1.00 88.50 167 PRO A CA 1
ATOM 1297 C C . PRO A 1 167 ? -1.493 -6.377 18.600 1.00 88.50 167 PRO A C 1
ATOM 1299 O O . PRO A 1 167 ? -0.702 -7.047 19.258 1.00 88.50 167 PRO A O 1
ATOM 1302 N N . THR A 1 168 ? -1.502 -6.397 17.262 1.00 89.25 168 THR A N 1
ATOM 1303 C CA . THR A 1 168 ? -0.555 -7.176 16.446 1.00 89.25 168 THR A CA 1
ATOM 1304 C C . THR A 1 168 ? 0.637 -6.351 15.957 1.00 89.25 168 THR A C 1
ATOM 1306 O O . THR A 1 168 ? 1.369 -6.812 15.092 1.00 89.25 168 THR A O 1
ATOM 1309 N N . SER A 1 169 ? 0.833 -5.133 16.470 1.00 82.06 169 SER A N 1
ATOM 1310 C CA . SER A 1 169 ? 1.875 -4.202 16.001 1.00 82.06 169 SER A CA 1
ATOM 1311 C C . SER A 1 169 ? 3.312 -4.714 16.163 1.00 82.06 169 SER A C 1
ATOM 1313 O O . SER A 1 169 ? 4.172 -4.359 15.364 1.00 82.06 169 SER A O 1
ATOM 1315 N N . GLU A 1 170 ? 3.567 -5.563 17.160 1.00 88.00 170 GLU A N 1
ATOM 1316 C CA . GLU A 1 170 ? 4.891 -6.146 17.438 1.00 88.00 170 GLU A CA 1
ATOM 1317 C C . GLU A 1 170 ? 5.086 -7.541 16.809 1.00 88.00 170 GLU A C 1
ATOM 1319 O O . GLU A 1 170 ? 6.153 -8.142 16.943 1.00 88.00 170 GLU A O 1
ATOM 1324 N N . ASP A 1 171 ? 4.061 -8.092 16.149 1.00 92.44 171 ASP A N 1
ATOM 1325 C CA . ASP A 1 171 ? 4.141 -9.394 15.485 1.00 92.44 171 ASP A CA 1
ATOM 1326 C C . ASP A 1 171 ? 4.720 -9.231 14.072 1.00 92.44 171 ASP A C 1
ATOM 1328 O O . ASP A 1 171 ? 4.092 -8.648 13.191 1.00 92.44 171 ASP A O 1
ATOM 1332 N N . THR A 1 172 ? 5.926 -9.762 13.867 1.00 92.88 172 THR A N 1
ATOM 1333 C CA . THR A 1 172 ? 6.682 -9.692 12.604 1.00 92.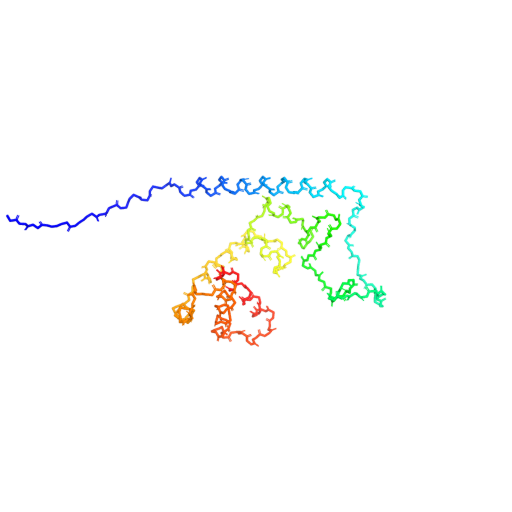88 172 THR A CA 1
ATOM 1334 C C . THR A 1 172 ? 6.473 -10.913 11.704 1.00 92.88 172 THR A C 1
ATOM 1336 O O . THR A 1 172 ? 7.252 -11.166 10.783 1.00 92.88 172 THR A O 1
ATOM 1339 N N . SER A 1 173 ? 5.447 -11.726 11.973 1.00 95.56 173 SER A N 1
ATOM 1340 C CA . SER A 1 173 ? 5.033 -12.770 11.037 1.00 95.56 173 SER A CA 1
ATOM 1341 C C . SER A 1 173 ? 4.462 -12.158 9.757 1.00 95.56 173 SER A C 1
ATOM 1343 O O . SER A 1 173 ? 3.791 -11.125 9.774 1.00 95.56 173 SER A O 1
ATOM 1345 N N . VAL A 1 174 ? 4.693 -12.829 8.626 1.00 93.00 174 VAL A N 1
ATOM 1346 C CA . VAL A 1 174 ? 4.228 -12.362 7.310 1.00 93.00 174 VAL A CA 1
ATOM 1347 C C . VAL A 1 174 ? 2.707 -12.204 7.302 1.00 93.00 174 VAL A C 1
ATOM 1349 O O . VAL A 1 174 ? 2.173 -11.271 6.702 1.00 93.00 174 VAL A O 1
ATOM 1352 N N . GLU A 1 175 ? 1.994 -13.096 7.985 1.00 91.75 175 GLU A N 1
ATOM 1353 C CA . GLU A 1 175 ? 0.543 -13.061 8.110 1.00 91.75 175 GLU A CA 1
ATOM 1354 C C . GLU A 1 175 ? 0.065 -11.827 8.886 1.00 91.75 175 GLU A C 1
ATOM 1356 O O . GLU A 1 175 ? -0.872 -11.160 8.440 1.00 91.75 175 GLU A O 1
ATOM 1361 N N . ALA A 1 176 ? 0.711 -11.500 10.012 1.00 92.69 176 ALA A N 1
ATOM 1362 C CA . ALA A 1 176 ? 0.372 -10.329 10.814 1.00 92.69 176 ALA A CA 1
ATOM 1363 C C . ALA A 1 176 ? 0.691 -9.025 10.072 1.00 92.69 176 ALA A C 1
ATOM 1365 O O . ALA A 1 176 ? -0.170 -8.151 9.980 1.00 92.69 176 ALA A O 1
ATOM 1366 N N . GLU A 1 177 ? 1.872 -8.919 9.461 1.00 93.62 177 GLU A N 1
ATOM 1367 C CA . GLU A 1 177 ? 2.270 -7.745 8.676 1.00 93.62 177 GLU A CA 1
ATOM 1368 C C . GLU A 1 177 ? 1.335 -7.517 7.481 1.00 93.62 177 GLU A C 1
ATOM 1370 O O . GLU A 1 177 ? 0.913 -6.388 7.215 1.00 93.62 177 GLU A O 1
ATOM 1375 N N . THR A 1 178 ? 0.938 -8.595 6.794 1.00 93.62 178 THR A N 1
ATOM 1376 C CA . THR A 1 178 ? -0.043 -8.525 5.703 1.00 93.62 178 THR A CA 1
ATOM 1377 C C . THR A 1 178 ? -1.397 -8.036 6.218 1.00 93.62 178 THR A C 1
ATOM 1379 O O . THR A 1 178 ? -2.049 -7.214 5.573 1.00 93.62 178 THR A O 1
ATOM 1382 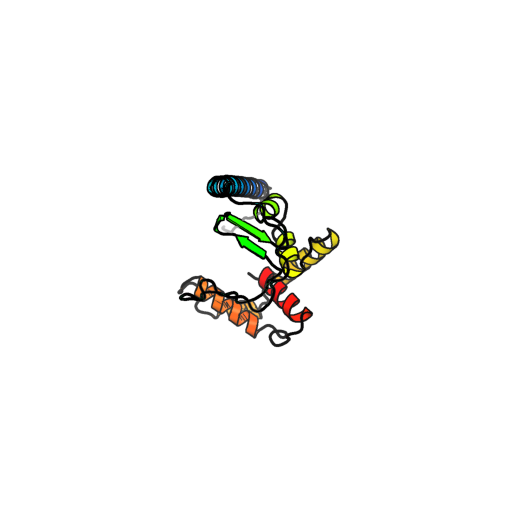N N . GLU A 1 179 ? -1.835 -8.500 7.390 1.00 93.38 179 GLU A N 1
ATOM 1383 C CA . GLU A 1 179 ? -3.081 -8.042 8.005 1.00 93.38 179 GLU A CA 1
ATOM 1384 C C . GLU A 1 179 ? -3.030 -6.553 8.363 1.00 93.38 179 GLU A C 1
ATOM 1386 O O . GLU A 1 179 ? -3.966 -5.814 8.048 1.00 93.38 179 GLU A O 1
ATO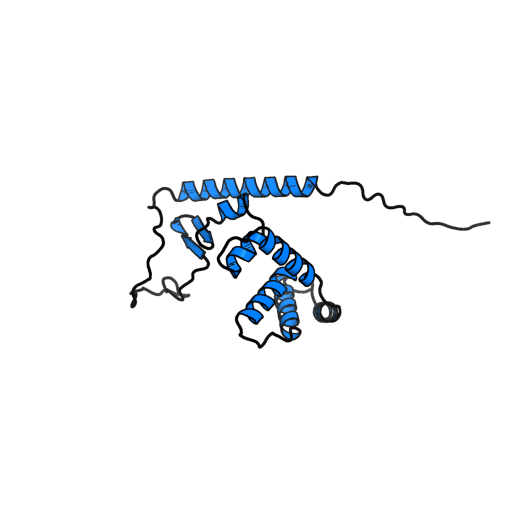M 1391 N N . VAL A 1 180 ? -1.932 -6.100 8.975 1.00 93.38 180 VAL A N 1
ATOM 1392 C CA . VAL A 1 180 ? -1.693 -4.690 9.318 1.00 93.38 180 VAL A CA 1
ATOM 1393 C C . VAL A 1 180 ? -1.696 -3.826 8.058 1.00 93.38 180 VAL A C 1
ATOM 1395 O O . VAL A 1 180 ? -2.371 -2.796 8.026 1.00 93.38 180 VAL A O 1
ATOM 1398 N N . ALA A 1 181 ? -1.027 -4.265 6.988 1.00 94.00 181 ALA A N 1
ATOM 1399 C CA . ALA A 1 181 ? -1.032 -3.564 5.707 1.00 94.00 181 ALA A CA 1
ATOM 1400 C C . ALA A 1 181 ? -2.457 -3.399 5.153 1.00 94.00 181 ALA A C 1
ATOM 1402 O O . ALA A 1 181 ? -2.843 -2.302 4.751 1.00 94.00 181 ALA A O 1
ATOM 1403 N N . ILE A 1 182 ? -3.276 -4.456 5.195 1.00 94.69 182 ILE A N 1
ATOM 1404 C CA . ILE A 1 182 ? -4.672 -4.410 4.731 1.00 94.69 182 ILE A CA 1
ATOM 1405 C C . ILE A 1 182 ? -5.522 -3.479 5.607 1.00 94.69 182 ILE A C 1
ATOM 1407 O O . ILE A 1 182 ? -6.318 -2.705 5.072 1.00 94.69 182 ILE A O 1
ATOM 1411 N N . LYS A 1 183 ? -5.357 -3.516 6.938 1.00 93.75 183 LYS A N 1
ATOM 1412 C CA . LYS A 1 183 ? -6.047 -2.594 7.858 1.00 93.75 183 LYS A CA 1
ATOM 1413 C C . LYS A 1 183 ? -5.704 -1.137 7.538 1.00 93.75 183 LYS A C 1
ATOM 1415 O O . LYS A 1 183 ? -6.607 -0.308 7.491 1.00 93.75 183 LYS A O 1
ATOM 1420 N N . LEU A 1 184 ? -4.425 -0.829 7.308 1.00 93.88 184 LEU A N 1
ATOM 1421 C CA . LEU A 1 184 ? -3.973 0.525 6.984 1.00 93.88 184 LEU A CA 1
ATOM 1422 C C . LEU A 1 184 ? -4.518 0.998 5.634 1.00 93.88 184 LEU A C 1
ATOM 1424 O O . LEU A 1 184 ? -5.063 2.093 5.566 1.00 93.88 184 LEU A O 1
ATOM 1428 N N . ILE A 1 185 ? -4.454 0.166 4.589 1.00 94.94 185 ILE A N 1
ATOM 1429 C CA . ILE A 1 185 ? -5.015 0.493 3.265 1.00 94.94 185 ILE A CA 1
ATOM 1430 C C . ILE A 1 185 ? -6.518 0.783 3.348 1.00 94.94 185 ILE A C 1
ATOM 1432 O O . ILE A 1 185 ? -7.022 1.627 2.619 1.00 94.94 185 ILE A O 1
ATOM 1436 N N . ALA A 1 186 ? -7.247 0.083 4.219 1.00 94.69 186 ALA A N 1
ATOM 1437 C CA . ALA A 1 186 ? -8.686 0.265 4.356 1.00 94.69 186 ALA A CA 1
ATOM 1438 C C . ALA A 1 186 ? -9.091 1.533 5.128 1.00 94.69 186 ALA A C 1
ATOM 1440 O O . ALA A 1 186 ? -10.168 2.069 4.865 1.00 94.69 186 ALA A O 1
ATOM 1441 N N . LYS A 1 187 ? -8.285 1.950 6.115 1.00 92.25 187 LYS A N 1
ATOM 1442 C CA . LYS A 1 187 ? -8.591 3.045 7.057 1.00 92.25 187 LYS A CA 1
ATOM 1443 C C . LYS A 1 187 ? -8.112 4.424 6.593 1.00 92.25 187 LYS A C 1
ATOM 1445 O O . LYS A 1 187 ? -8.546 5.422 7.168 1.00 92.25 187 LYS A O 1
ATOM 1450 N N . LEU A 1 188 ? -7.196 4.463 5.627 1.00 88.06 188 LEU A N 1
ATOM 1451 C CA . LEU A 1 188 ? -6.668 5.674 4.994 1.00 88.06 188 LEU A CA 1
ATOM 1452 C C . LEU A 1 188 ? -7.555 6.121 3.827 1.00 88.06 188 LEU A C 1
ATOM 1454 O O . LEU A 1 188 ? -7.700 7.353 3.671 1.00 88.06 188 LEU A O 1
#